Protein AF-A0A6A0AUI2-F1 (afdb_monomer_lite)

Organism: NCBI:txid2705029

Foldseek 3Di:
DPPVLVVVLVVQQVVCVVVVHDPVSSVVSCVVVVNDQDPVNVVVVVVVVVVVVVVVVVVVDPPPDDPPPVVVVVVVVVVVVVVVCVQQPDWAFAPDPPGRDIGGPNCCVVQQWDDDPPHIHHNVRVVVVVVVVVVVVVVCVVPPPPPDDDDDDDPPPPPPQAPLNVVCVVCVPPPFWDDKDDPDRQEIETEGEDPDPVSVVCCCVQQVWDPVQWDDPPQLWIWTWGHDPRGIYIYIYHNNPPPPPD

Radius of gyration: 28.04 Å; chains: 1; bounding box: 62×49×77 Å

Secondary structure (DSSP, 8-state):
--HHHHHHHHHHHHHHHTTT--HHHHHHHHHHTT-PPPHHHHHHHHHHHHHHHHHHHHTTS-TTS-TT-HHHHHHHHHHHHHHHHHHH--EEE-SSTT---EEEHHHHGGGT-EEETTEEE-HHHHHHHHHHHHHHHHHHHHSS-------S----------HHHHHHHHHTT-TTEEEEEE-STTEEEEEE--SSHHHHHHHHHHTT--GGG-EE-STT-EEEEEEETTEEEEEEESS-------

Structure (mmCIF, N/CA/C/O backbone):
data_AF-A0A6A0AUI2-F1
#
_entry.id   AF-A0A6A0AUI2-F1
#
loop_
_atom_site.group_PDB
_atom_site.id
_atom_site.type_symbol
_atom_site.label_atom_id
_atom_site.label_alt_id
_atom_site.label_comp_id
_atom_site.label_asym_id
_atom_site.label_entity_id
_atom_site.label_seq_id
_atom_site.pdbx_PDB_ins_code
_atom_site.Cartn_x
_atom_site.Cartn_y
_atom_site.Cartn_z
_atom_site.occupancy
_atom_site.B_iso_or_equiv
_atom_site.auth_seq_id
_atom_site.auth_comp_id
_atom_site.auth_asym_id
_atom_site.auth_atom_id
_atom_site.pdbx_PDB_model_num
ATOM 1 N N . MET A 1 1 ? 29.786 12.986 -12.915 1.00 50.66 1 MET A N 1
ATOM 2 C CA . MET A 1 1 ? 28.414 13.378 -12.501 1.00 50.66 1 MET A CA 1
ATOM 3 C C . MET A 1 1 ? 28.283 14.897 -12.509 1.00 50.66 1 MET A C 1
ATOM 5 O O . MET A 1 1 ? 29.161 15.564 -11.978 1.00 50.66 1 MET A O 1
ATOM 9 N N . ARG A 1 2 ? 27.210 15.456 -13.089 1.00 72.56 2 ARG A N 1
ATOM 10 C CA . ARG A 1 2 ? 26.950 16.911 -13.108 1.00 72.56 2 ARG A CA 1
ATOM 11 C C . ARG A 1 2 ? 26.261 17.368 -11.814 1.00 72.56 2 ARG A C 1
ATOM 13 O O . ARG A 1 2 ? 25.107 17.782 -11.829 1.00 72.56 2 ARG A O 1
ATOM 20 N N . THR A 1 3 ? 26.968 17.292 -10.689 1.00 70.06 3 THR A N 1
ATOM 21 C CA . THR A 1 3 ? 26.460 17.694 -9.358 1.00 70.06 3 THR A CA 1
ATOM 22 C C . THR A 1 3 ? 25.902 19.120 -9.337 1.00 70.06 3 THR A C 1
ATOM 24 O O . THR A 1 3 ? 24.865 19.363 -8.731 1.00 70.06 3 THR A O 1
ATOM 27 N N . LYS A 1 4 ? 26.517 20.052 -10.078 1.00 77.12 4 LYS A N 1
ATOM 28 C CA . LYS A 1 4 ? 26.026 21.433 -10.216 1.00 77.12 4 LYS A CA 1
ATOM 29 C C . LYS A 1 4 ? 24.629 21.517 -10.849 1.00 77.12 4 LYS A C 1
ATOM 31 O O . LYS A 1 4 ? 23.788 22.244 -10.336 1.00 77.12 4 LYS A O 1
ATOM 36 N N . ALA A 1 5 ? 24.378 20.761 -11.919 1.00 75.44 5 ALA A N 1
ATOM 37 C CA . ALA A 1 5 ? 23.088 20.767 -12.615 1.00 75.44 5 ALA A CA 1
ATOM 38 C C . ALA A 1 5 ? 21.980 20.133 -11.758 1.00 75.44 5 ALA A C 1
ATOM 40 O O . ALA A 1 5 ? 20.874 20.658 -11.692 1.00 75.44 5 ALA A O 1
ATOM 41 N N . LEU A 1 6 ? 22.302 19.053 -11.036 1.00 74.88 6 LEU A N 1
ATOM 42 C CA . LEU A 1 6 ? 21.372 18.416 -10.099 1.00 74.88 6 LEU A CA 1
ATOM 43 C C . LEU A 1 6 ? 21.002 19.344 -8.935 1.00 74.88 6 LEU A C 1
ATOM 45 O O . LEU A 1 6 ? 19.828 19.456 -8.595 1.00 74.88 6 LEU A O 1
ATOM 49 N N . ASN A 1 7 ? 21.978 20.057 -8.367 1.00 80.31 7 ASN 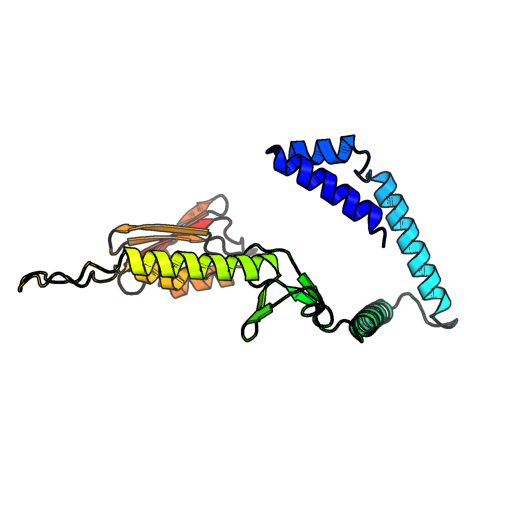A N 1
ATOM 50 C CA . ASN A 1 7 ? 21.720 21.023 -7.297 1.00 80.31 7 ASN A CA 1
ATOM 51 C C . ASN A 1 7 ? 20.869 22.208 -7.783 1.00 80.31 7 ASN A C 1
ATOM 53 O O . ASN A 1 7 ? 20.006 22.686 -7.051 1.00 80.31 7 ASN A O 1
ATOM 57 N N . GLN A 1 8 ? 21.081 22.664 -9.021 1.00 84.81 8 GLN A N 1
ATOM 58 C CA . GLN A 1 8 ? 20.267 23.716 -9.634 1.00 84.81 8 GLN A CA 1
ATOM 59 C C . GLN A 1 8 ? 18.819 23.260 -9.865 1.00 84.81 8 GLN A C 1
ATOM 61 O O . GLN A 1 8 ? 17.897 23.981 -9.488 1.00 84.81 8 GLN A O 1
ATOM 66 N N . LEU A 1 9 ? 18.614 22.047 -10.390 1.00 86.75 9 LEU A N 1
ATOM 67 C CA . LEU A 1 9 ? 17.283 21.458 -10.563 1.00 86.75 9 LEU A CA 1
ATOM 68 C C . LEU A 1 9 ? 16.557 21.289 -9.221 1.00 86.75 9 LEU A C 1
ATOM 70 O O . LEU A 1 9 ? 15.395 21.671 -9.095 1.00 86.75 9 LEU A O 1
ATOM 74 N N . ALA A 1 10 ? 17.254 20.777 -8.202 1.00 85.94 10 ALA A N 1
ATOM 75 C CA . ALA A 1 10 ? 16.706 20.642 -6.855 1.00 85.94 10 ALA A CA 1
ATOM 76 C C . ALA A 1 10 ? 16.265 22.001 -6.283 1.00 85.94 10 ALA A C 1
ATOM 78 O O . ALA A 1 10 ? 15.190 22.099 -5.697 1.00 85.94 10 ALA A O 1
ATOM 79 N N . GLY A 1 11 ? 17.046 23.063 -6.514 1.00 88.69 11 GLY A N 1
ATOM 80 C CA . GLY A 1 11 ? 16.683 24.426 -6.124 1.00 88.69 11 GLY A CA 1
ATOM 81 C C . GLY A 1 11 ? 15.383 24.915 -6.773 1.00 88.69 11 GLY A C 1
ATOM 82 O O . GLY A 1 11 ? 14.531 25.474 -6.083 1.00 88.69 11 GLY A O 1
ATOM 83 N N . VAL A 1 12 ? 15.194 24.658 -8.073 1.00 89.25 12 VAL A N 1
ATOM 84 C CA . VAL A 1 12 ? 13.963 25.021 -8.804 1.00 89.25 12 VAL A CA 1
ATOM 85 C C . VAL A 1 12 ? 12.751 24.254 -8.269 1.00 89.25 12 VAL A C 1
ATOM 87 O O . VAL A 1 12 ? 11.703 24.857 -8.034 1.00 89.25 12 VAL A O 1
ATOM 90 N N . VAL A 1 13 ? 12.897 22.951 -8.011 1.00 86.69 13 VAL A N 1
ATOM 91 C CA . VAL A 1 13 ? 11.819 22.113 -7.458 1.00 86.69 13 VAL A CA 1
ATOM 92 C C . VAL A 1 13 ? 11.427 22.573 -6.055 1.00 86.69 13 VAL A C 1
ATOM 94 O O . VAL A 1 13 ? 10.246 22.813 -5.811 1.00 86.69 13 VAL A O 1
ATOM 97 N N . CYS A 1 14 ? 12.395 22.777 -5.156 1.00 88.25 14 CYS A N 1
ATOM 98 C CA . CYS A 1 14 ? 12.127 23.258 -3.799 1.00 88.25 14 CYS A CA 1
ATOM 99 C C . CYS A 1 14 ? 11.452 24.639 -3.805 1.00 88.25 14 CYS A C 1
ATOM 101 O O . CYS A 1 14 ? 10.502 24.865 -3.059 1.00 88.25 14 CYS A O 1
ATOM 103 N N . ALA A 1 15 ? 11.895 25.557 -4.673 1.00 90.69 15 ALA A N 1
ATOM 104 C CA . ALA A 1 15 ? 11.288 26.882 -4.803 1.00 90.69 15 ALA A CA 1
ATOM 105 C C . ALA A 1 15 ? 9.853 26.833 -5.363 1.00 90.69 15 ALA A C 1
ATOM 107 O O . ALA A 1 15 ? 9.021 27.663 -4.991 1.00 90.69 15 ALA A O 1
ATOM 108 N N . ALA A 1 16 ? 9.548 25.878 -6.246 1.00 87.25 16 ALA A N 1
ATOM 109 C CA . ALA A 1 16 ? 8.196 25.659 -6.758 1.00 87.25 16 ALA A CA 1
ATOM 110 C C . ALA A 1 16 ? 7.280 25.024 -5.696 1.00 87.25 16 ALA A C 1
ATOM 112 O O . ALA A 1 16 ? 6.149 25.477 -5.524 1.00 87.25 16 ALA A O 1
ATOM 113 N N . GLN A 1 17 ? 7.783 24.043 -4.942 1.00 88.25 17 GLN A N 1
ATOM 114 C CA . GLN A 1 17 ? 7.064 23.411 -3.829 1.00 88.25 17 GLN A CA 1
ATOM 115 C C . GLN A 1 17 ? 6.759 24.401 -2.700 1.00 88.25 17 GLN A C 1
ATOM 117 O O . GLN A 1 17 ? 5.644 24.418 -2.193 1.00 88.25 17 GLN A O 1
ATOM 122 N N . ALA A 1 18 ? 7.698 25.290 -2.361 1.00 90.56 18 ALA A N 1
ATOM 123 C CA . ALA A 1 18 ? 7.479 26.343 -1.364 1.00 90.56 18 ALA A CA 1
ATOM 124 C C . ALA A 1 18 ? 6.366 27.339 -1.753 1.00 90.56 18 ALA A C 1
ATOM 126 O O . ALA A 1 18 ? 5.858 28.059 -0.898 1.00 90.56 18 ALA A O 1
ATOM 127 N N . LYS A 1 19 ? 5.984 27.388 -3.037 1.00 93.31 19 LYS A N 1
ATOM 128 C CA . LYS A 1 19 ? 4.868 28.193 -3.563 1.00 93.31 19 LYS A CA 1
ATOM 129 C C . LYS A 1 19 ? 3.586 27.375 -3.769 1.00 93.31 19 LYS A C 1
ATOM 131 O O . LYS A 1 19 ? 2.719 27.821 -4.515 1.00 93.31 19 LYS A O 1
ATOM 136 N N . ASP A 1 20 ? 3.513 26.181 -3.183 1.00 86.81 20 ASP A N 1
ATOM 137 C CA . ASP A 1 20 ? 2.388 25.243 -3.279 1.00 86.81 20 ASP A CA 1
ATOM 138 C C . ASP A 1 20 ? 1.951 24.962 -4.729 1.00 86.81 20 ASP A C 1
ATOM 140 O O . ASP A 1 20 ? 0.774 24.914 -5.089 1.00 86.81 20 ASP A O 1
ATOM 144 N N . ARG A 1 21 ? 2.936 24.845 -5.630 1.00 85.56 21 ARG A N 1
ATOM 145 C CA . ARG A 1 21 ? 2.673 24.551 -7.040 1.00 85.56 21 ARG A CA 1
ATOM 146 C C . ARG A 1 21 ? 2.211 23.103 -7.181 1.00 85.56 21 ARG A C 1
ATOM 148 O O . ARG A 1 21 ? 2.853 22.182 -6.679 1.00 85.56 21 ARG A O 1
ATOM 155 N N . THR A 1 22 ? 1.154 22.901 -7.965 1.00 93.00 22 THR A N 1
ATOM 156 C CA . THR A 1 22 ? 0.739 21.567 -8.418 1.00 93.00 22 THR A CA 1
ATOM 157 C C . THR A 1 22 ? 1.877 20.876 -9.186 1.00 93.00 22 THR A C 1
ATOM 159 O O . THR A 1 22 ? 2.761 21.562 -9.710 1.00 93.00 22 THR A O 1
ATOM 162 N N . PRO A 1 23 ? 1.857 19.539 -9.344 1.00 88.94 23 PRO A N 1
ATOM 163 C CA . PRO A 1 23 ? 2.870 18.823 -10.125 1.00 88.94 23 PRO A CA 1
ATOM 164 C C . PRO A 1 23 ? 3.095 19.405 -11.531 1.00 88.94 23 PRO A C 1
ATOM 166 O O . PRO A 1 23 ? 4.235 19.541 -11.970 1.00 88.94 23 PRO A O 1
ATOM 169 N N . MET A 1 24 ? 2.022 19.844 -12.199 1.00 84.12 24 MET A N 1
ATOM 170 C CA . MET A 1 24 ? 2.107 20.540 -13.487 1.00 84.12 24 MET A CA 1
ATOM 171 C C . MET A 1 24 ? 2.833 21.890 -13.368 1.00 84.12 24 MET A C 1
ATOM 173 O O . MET A 1 24 ? 3.684 22.220 -14.188 1.00 84.12 24 MET A O 1
ATOM 177 N N . GLY A 1 25 ? 2.559 22.659 -12.311 1.00 86.69 25 GLY A N 1
ATOM 178 C CA . GLY A 1 25 ? 3.255 23.917 -12.041 1.00 86.69 25 GLY A CA 1
ATOM 179 C C . GLY A 1 25 ? 4.750 23.742 -11.752 1.00 86.69 25 GLY A C 1
ATOM 180 O O . GLY A 1 25 ? 5.536 24.618 -12.107 1.00 86.69 25 GLY A O 1
ATOM 181 N N . ILE A 1 26 ? 5.154 22.617 -11.150 1.00 87.06 26 ILE A N 1
ATOM 182 C CA . ILE A 1 26 ? 6.571 22.264 -10.965 1.00 87.06 26 ILE A CA 1
ATOM 183 C C . ILE A 1 26 ? 7.212 21.936 -12.320 1.00 87.06 26 ILE A C 1
ATOM 185 O O . ILE A 1 26 ? 8.292 22.444 -12.617 1.00 87.06 26 ILE A O 1
ATOM 189 N N . ALA A 1 27 ? 6.539 21.149 -13.165 1.00 81.31 27 ALA A N 1
ATOM 190 C CA . ALA A 1 27 ? 7.027 20.819 -14.505 1.00 81.31 27 ALA A CA 1
ATOM 191 C C . ALA A 1 27 ? 7.246 22.078 -15.364 1.00 81.31 27 ALA A C 1
ATOM 193 O O . ALA A 1 27 ? 8.325 22.248 -15.931 1.00 81.31 27 ALA A O 1
ATOM 194 N N . MET A 1 28 ? 6.291 23.015 -15.360 1.00 86.81 28 MET A N 1
ATOM 195 C CA . MET A 1 28 ? 6.429 24.303 -16.055 1.00 86.81 28 MET A CA 1
ATOM 196 C C . MET A 1 28 ? 7.572 25.163 -15.497 1.00 86.81 28 MET A C 1
ATOM 198 O O . MET A 1 28 ? 8.214 25.899 -16.244 1.00 86.81 28 MET A O 1
ATOM 202 N N . ALA A 1 29 ? 7.848 25.097 -14.190 1.00 88.06 29 ALA A N 1
ATOM 203 C CA . ALA A 1 29 ? 8.967 25.820 -13.586 1.00 88.06 29 ALA A CA 1
ATOM 204 C C . ALA A 1 29 ? 10.326 25.247 -14.026 1.00 88.06 29 ALA A C 1
ATOM 206 O O . ALA A 1 29 ? 11.251 26.011 -14.300 1.00 88.06 29 ALA A O 1
ATOM 207 N N . ILE A 1 30 ? 10.433 23.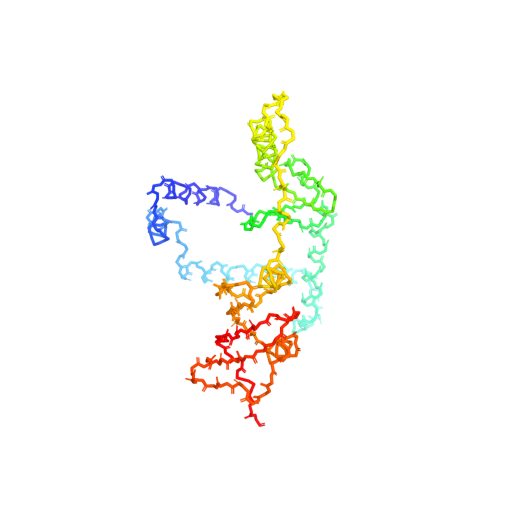920 -14.141 1.00 89.06 30 ILE A N 1
ATOM 208 C CA . ILE A 1 30 ? 11.619 23.232 -14.678 1.00 89.06 30 ILE A CA 1
ATOM 209 C C . ILE A 1 30 ? 11.813 23.577 -16.162 1.00 89.06 30 ILE A C 1
ATOM 211 O O . ILE A 1 30 ? 12.935 23.861 -16.587 1.00 89.06 30 ILE A O 1
ATOM 215 N N . GLU A 1 31 ? 10.725 23.599 -16.935 1.00 87.19 31 GLU A N 1
ATOM 216 C CA . GLU A 1 31 ? 10.720 24.002 -18.344 1.00 87.19 31 GLU A CA 1
ATOM 217 C C . GLU A 1 31 ? 11.187 25.448 -18.524 1.00 87.19 31 GLU A C 1
ATOM 219 O O . GLU A 1 31 ? 12.116 25.716 -19.280 1.00 87.19 31 GLU A O 1
ATOM 224 N N . SER A 1 32 ? 10.610 26.371 -17.748 1.00 88.12 32 SER A N 1
ATOM 225 C CA . SER A 1 32 ? 10.949 27.801 -17.778 1.00 88.12 32 SER A CA 1
ATOM 226 C C . SER A 1 32 ? 12.398 28.071 -17.366 1.00 88.12 32 SER A C 1
ATOM 228 O O . SER A 1 32 ? 12.992 29.059 -17.789 1.00 88.12 32 SER A O 1
ATOM 230 N N . ALA A 1 33 ? 12.982 27.196 -16.545 1.00 88.94 33 ALA A N 1
ATOM 231 C CA . ALA A 1 33 ? 14.389 27.254 -16.165 1.00 88.94 33 ALA A CA 1
ATOM 232 C C . ALA A 1 33 ? 15.336 26.680 -17.240 1.00 88.94 33 ALA A C 1
ATOM 234 O O . ALA A 1 33 ? 16.549 26.665 -17.028 1.00 88.94 33 ALA A O 1
ATOM 235 N N . GLY A 1 34 ? 14.806 26.177 -18.364 1.00 87.62 34 GLY A N 1
ATOM 236 C CA . GLY A 1 34 ? 15.584 25.523 -19.419 1.00 87.62 34 GLY A CA 1
ATOM 237 C C . GLY A 1 34 ? 16.241 24.220 -18.955 1.00 87.62 34 GLY A C 1
ATOM 238 O O . GLY A 1 34 ? 17.267 23.818 -19.497 1.00 87.62 34 GLY A O 1
ATOM 239 N N . MET A 1 35 ? 15.693 23.589 -17.910 1.00 86.69 35 MET A N 1
ATOM 240 C CA . MET A 1 35 ? 16.262 22.389 -17.286 1.00 86.69 35 MET A CA 1
ATOM 241 C C . MET A 1 35 ? 15.565 21.101 -17.724 1.00 86.69 35 MET A C 1
ATOM 243 O O . MET A 1 35 ? 15.992 20.015 -17.329 1.00 86.69 35 MET A O 1
ATOM 247 N N . MET A 1 36 ? 14.501 21.202 -18.526 1.00 81.75 36 MET A N 1
ATOM 248 C CA . MET A 1 36 ? 13.867 20.026 -19.102 1.00 81.75 36 MET A CA 1
ATOM 249 C C . MET A 1 36 ? 14.740 19.496 -20.238 1.00 81.75 36 MET A C 1
ATOM 251 O O . MET A 1 36 ? 15.085 20.214 -21.175 1.00 81.75 36 MET A O 1
ATOM 255 N N . GLN A 1 37 ? 15.112 18.227 -20.140 1.00 82.00 37 GLN A N 1
ATOM 256 C CA . GLN A 1 37 ? 15.761 17.540 -21.239 1.00 82.00 37 GLN A CA 1
ATOM 257 C C . GLN A 1 37 ? 14.698 17.233 -22.294 1.00 82.00 37 GLN A C 1
ATOM 259 O O . GLN A 1 37 ? 13.730 16.530 -22.005 1.00 82.00 37 GLN A O 1
ATOM 264 N N . THR A 1 38 ? 14.849 17.782 -23.497 1.00 80.31 38 THR A N 1
ATOM 265 C CA . THR A 1 38 ? 13.947 17.451 -24.606 1.00 80.31 38 THR A CA 1
ATOM 266 C C . THR A 1 38 ? 14.127 15.980 -25.010 1.00 80.31 38 THR A C 1
ATOM 268 O O . THR A 1 38 ? 15.208 15.416 -24.794 1.00 80.31 38 THR A O 1
ATOM 271 N N . PRO A 1 39 ? 13.121 15.336 -25.625 1.00 70.94 39 PRO A N 1
ATOM 272 C CA . PRO A 1 39 ? 13.254 13.969 -26.132 1.00 70.94 39 PRO A CA 1
ATOM 273 C C . PRO A 1 39 ? 14.468 13.780 -27.055 1.00 70.94 39 PRO A C 1
ATOM 275 O O . PRO A 1 39 ? 15.150 12.759 -26.987 1.00 70.94 39 PRO A O 1
ATOM 278 N N . GLU A 1 40 ? 14.790 14.787 -27.864 1.00 78.69 40 GLU A N 1
ATOM 279 C CA . GLU A 1 40 ? 15.915 14.784 -28.800 1.00 78.69 40 GLU A CA 1
ATOM 280 C C . GLU A 1 40 ? 17.250 14.833 -28.053 1.00 78.69 40 GLU A C 1
ATOM 282 O O . GLU A 1 40 ? 18.135 14.019 -28.306 1.00 78.69 40 GLU A O 1
ATOM 287 N N . THR A 1 41 ? 17.379 15.721 -27.063 1.00 75.94 41 THR A N 1
ATOM 288 C CA . THR A 1 41 ? 18.594 15.810 -26.234 1.00 75.94 41 THR A CA 1
ATOM 289 C C . THR A 1 41 ? 18.764 14.602 -25.305 1.00 75.94 41 THR A C 1
ATOM 291 O O . THR A 1 41 ? 19.886 14.255 -24.929 1.00 75.94 41 THR A O 1
ATOM 294 N N . ALA A 1 42 ? 17.675 13.921 -24.931 1.00 71.00 42 ALA A N 1
ATOM 295 C CA . ALA A 1 42 ? 17.707 12.626 -24.249 1.00 71.00 42 ALA A CA 1
ATOM 296 C C . ALA A 1 42 ? 18.196 11.504 -25.164 1.00 71.00 42 ALA A C 1
ATOM 298 O O . ALA A 1 42 ? 19.070 10.729 -24.767 1.00 71.00 42 ALA A O 1
ATOM 299 N N . ALA A 1 43 ? 17.687 11.445 -26.395 1.00 71.44 43 ALA A N 1
ATOM 300 C CA . ALA A 1 43 ? 18.128 10.479 -27.391 1.00 71.44 43 ALA A CA 1
ATOM 301 C C . ALA A 1 43 ? 19.610 10.670 -27.750 1.00 71.44 43 ALA A C 1
ATOM 303 O O . ALA A 1 43 ? 20.361 9.697 -27.768 1.00 71.44 43 ALA A O 1
ATOM 304 N N . GLU A 1 44 ? 20.059 11.912 -27.946 1.00 79.81 44 GLU A N 1
ATOM 305 C CA . GLU A 1 44 ? 21.458 12.234 -28.246 1.00 79.81 44 GLU A CA 1
ATOM 306 C C . GLU A 1 44 ? 22.398 11.832 -27.099 1.00 79.81 44 GLU A C 1
ATOM 308 O O . GLU A 1 44 ? 23.406 11.159 -27.322 1.00 79.81 44 GLU A O 1
ATOM 313 N N . GLN A 1 45 ? 22.049 12.167 -25.850 1.00 75.25 45 GLN A N 1
ATOM 314 C CA . GLN A 1 45 ? 22.844 11.753 -24.689 1.00 75.25 45 GLN A CA 1
ATOM 315 C C . GLN A 1 45 ? 22.874 10.235 -24.521 1.00 75.25 45 GLN A C 1
ATOM 317 O O . GLN A 1 45 ? 23.923 9.685 -24.191 1.00 75.25 45 GLN A O 1
ATOM 322 N N . ARG A 1 46 ? 21.755 9.547 -24.774 1.00 70.38 46 ARG A N 1
ATOM 323 C CA . ARG A 1 46 ? 21.705 8.083 -24.741 1.00 70.38 46 ARG A CA 1
ATOM 324 C C . ARG A 1 46 ? 22.635 7.480 -25.792 1.00 70.38 46 ARG A C 1
ATOM 326 O O . ARG A 1 46 ? 23.420 6.603 -25.448 1.00 70.38 46 ARG A O 1
ATOM 333 N N . SER A 1 47 ? 22.588 7.967 -27.031 1.00 76.44 47 SER A N 1
ATOM 334 C CA . SER A 1 47 ? 23.479 7.521 -28.109 1.00 76.44 47 SER A CA 1
ATOM 335 C C . SER A 1 47 ? 24.948 7.753 -27.763 1.00 76.44 47 SER A C 1
ATOM 337 O O . SER A 1 47 ? 25.771 6.862 -27.959 1.00 76.44 47 SER A O 1
ATOM 339 N N . LYS A 1 48 ? 25.273 8.908 -27.169 1.00 78.38 48 LYS A N 1
ATOM 340 C CA . LYS A 1 48 ? 26.631 9.215 -26.711 1.00 78.38 48 LYS A CA 1
ATOM 341 C C . LYS A 1 48 ? 27.111 8.253 -25.620 1.00 78.38 48 LYS A C 1
ATOM 343 O O . LYS A 1 48 ? 28.204 7.714 -25.733 1.00 78.38 48 LYS A O 1
ATOM 348 N N . VAL A 1 49 ? 26.291 8.006 -24.598 1.00 73.44 49 VAL A N 1
ATOM 349 C CA . VAL A 1 49 ? 26.630 7.074 -23.507 1.00 73.44 49 VAL A CA 1
ATOM 350 C C . VAL A 1 49 ? 26.800 5.649 -24.033 1.00 73.44 49 VAL A C 1
ATOM 352 O O . VAL A 1 49 ? 27.718 4.955 -23.614 1.00 73.44 49 VAL A O 1
ATOM 355 N N . ILE A 1 50 ? 25.953 5.214 -24.971 1.00 72.25 50 ILE A N 1
ATOM 356 C CA . ILE A 1 50 ? 26.093 3.902 -25.617 1.00 72.25 50 ILE A CA 1
ATOM 357 C C . ILE A 1 50 ? 27.423 3.813 -26.379 1.00 72.25 50 ILE A C 1
ATOM 359 O O . ILE A 1 50 ? 28.111 2.804 -26.254 1.00 72.25 50 ILE A O 1
ATOM 363 N N . GLY A 1 51 ? 27.808 4.862 -27.114 1.00 79.31 51 GLY A N 1
ATOM 364 C CA . GLY A 1 51 ? 29.096 4.931 -27.809 1.00 79.31 51 GLY A CA 1
ATOM 365 C C . GLY A 1 51 ? 30.294 4.857 -26.858 1.00 79.31 51 GLY A C 1
ATOM 366 O O . GLY A 1 51 ? 31.172 4.026 -27.053 1.00 79.31 51 GLY A O 1
ATOM 367 N N . GLU A 1 52 ? 30.291 5.649 -25.782 1.00 78.62 52 GLU A N 1
ATOM 368 C CA . GLU A 1 52 ? 31.356 5.632 -24.765 1.00 78.62 52 GLU A CA 1
ATOM 369 C C . GLU A 1 52 ? 31.468 4.262 -24.074 1.00 78.62 52 GLU A C 1
ATOM 371 O O . GLU A 1 52 ? 32.570 3.767 -23.839 1.00 78.62 52 GLU A O 1
ATOM 376 N N . ILE A 1 53 ? 30.336 3.611 -23.775 1.00 72.00 53 ILE A N 1
ATOM 377 C CA . ILE A 1 53 ? 30.325 2.246 -23.229 1.00 72.00 53 ILE A CA 1
ATOM 378 C C . ILE A 1 53 ? 30.904 1.258 -24.246 1.00 72.00 53 ILE A C 1
ATOM 380 O O . ILE A 1 53 ? 31.714 0.417 -23.868 1.00 72.00 53 ILE A O 1
ATOM 384 N N . ALA A 1 54 ? 30.527 1.358 -25.523 1.00 75.25 54 ALA A N 1
ATOM 385 C CA . ALA A 1 54 ? 31.046 0.487 -26.572 1.00 75.25 54 ALA A CA 1
ATOM 386 C C . ALA A 1 54 ? 32.564 0.650 -26.757 1.00 75.25 54 ALA A C 1
ATOM 388 O O . ALA A 1 54 ? 33.266 -0.352 -26.860 1.00 75.25 54 ALA A O 1
ATOM 389 N N . GLU A 1 55 ? 33.086 1.879 -26.723 1.00 77.69 55 GLU A N 1
ATOM 390 C CA . GLU A 1 55 ? 34.530 2.150 -26.767 1.00 77.69 55 GLU A CA 1
ATOM 391 C C . GLU A 1 55 ? 35.263 1.578 -25.546 1.00 77.69 55 GLU A C 1
ATOM 393 O O . GLU A 1 55 ? 36.302 0.933 -25.693 1.00 77.69 55 GLU A O 1
ATOM 398 N N . LEU A 1 56 ? 34.713 1.756 -24.339 1.00 77.06 56 LEU A N 1
ATOM 399 C CA . LEU A 1 56 ? 35.288 1.197 -23.110 1.00 77.06 56 LEU A CA 1
ATOM 400 C C . LEU A 1 56 ? 35.294 -0.335 -23.115 1.00 77.06 56 LEU A C 1
ATOM 402 O O . LEU A 1 56 ? 36.249 -0.942 -22.630 1.00 77.06 56 LEU A O 1
ATOM 406 N N . LEU A 1 57 ? 34.248 -0.956 -23.662 1.00 71.88 57 LEU A N 1
ATOM 407 C CA . LEU A 1 57 ? 34.178 -2.404 -23.834 1.00 71.88 57 LEU A CA 1
ATOM 408 C C . LEU A 1 57 ? 35.187 -2.880 -24.887 1.00 71.88 57 LEU A C 1
ATOM 410 O O . LEU A 1 57 ? 35.940 -3.811 -24.616 1.00 71.88 57 LEU A O 1
ATOM 414 N N . ALA A 1 58 ? 35.279 -2.207 -26.037 1.00 72.19 58 ALA A N 1
ATOM 415 C CA . ALA A 1 58 ? 36.229 -2.544 -27.100 1.00 72.19 58 ALA A CA 1
ATOM 416 C C . ALA A 1 58 ? 37.696 -2.410 -26.656 1.00 72.19 58 ALA A C 1
ATOM 418 O O . ALA A 1 58 ? 38.531 -3.223 -27.034 1.00 72.19 58 ALA A O 1
ATOM 419 N N . ALA A 1 59 ? 38.020 -1.430 -25.808 1.00 78.31 59 ALA A N 1
ATOM 420 C CA . ALA A 1 59 ? 39.368 -1.265 -25.260 1.00 78.31 59 ALA A CA 1
ATOM 421 C C . ALA A 1 59 ? 39.751 -2.337 -24.218 1.00 78.31 59 ALA A C 1
ATOM 423 O O . ALA A 1 59 ? 40.928 -2.488 -23.888 1.00 78.31 59 ALA A O 1
ATOM 424 N N . ARG A 1 60 ? 38.766 -3.043 -23.648 1.00 69.25 60 ARG A N 1
ATOM 425 C CA . ARG A 1 60 ? 38.949 -3.987 -22.532 1.00 69.25 60 ARG A CA 1
ATOM 426 C C . ARG A 1 60 ? 38.835 -5.447 -22.964 1.00 69.25 60 ARG A C 1
ATOM 428 O O . ARG A 1 60 ? 39.418 -6.308 -22.308 1.00 69.25 60 ARG A O 1
ATOM 435 N N . ILE A 1 61 ? 38.090 -5.716 -24.031 1.00 64.75 61 ILE A N 1
ATOM 436 C CA . ILE A 1 61 ? 37.919 -7.046 -24.605 1.00 64.75 61 ILE A CA 1
ATOM 437 C C . ILE A 1 61 ? 39.093 -7.308 -25.567 1.00 64.75 61 ILE A C 1
ATOM 439 O O . ILE A 1 61 ? 39.209 -6.605 -26.568 1.00 64.75 61 ILE A O 1
ATOM 443 N N . PRO A 1 62 ? 39.991 -8.273 -25.283 1.00 57.53 62 PRO A N 1
ATOM 444 C CA . PRO A 1 62 ? 41.073 -8.612 -26.197 1.00 57.53 62 PRO A CA 1
ATOM 445 C C . PRO A 1 62 ? 40.508 -9.100 -27.533 1.00 57.53 62 PRO A C 1
ATOM 447 O O . PRO A 1 62 ? 39.528 -9.846 -27.564 1.00 57.53 62 PRO A O 1
ATOM 450 N N . ASP A 1 63 ? 41.159 -8.682 -28.615 1.00 57.16 63 ASP A N 1
ATOM 451 C CA . ASP A 1 63 ? 40.800 -8.990 -29.999 1.00 57.16 63 ASP A CA 1
ATOM 452 C C . ASP A 1 63 ? 40.534 -10.501 -30.177 1.00 57.16 63 ASP A C 1
ATOM 454 O O . ASP A 1 63 ? 41.446 -11.322 -30.054 1.00 57.16 63 ASP A O 1
ATOM 458 N N . GLY A 1 64 ? 39.263 -10.876 -30.379 1.00 61.38 64 GLY A N 1
ATOM 459 C CA . GLY A 1 64 ? 38.851 -12.257 -30.659 1.00 61.38 64 GLY A CA 1
ATOM 460 C C . GLY A 1 64 ? 37.740 -12.866 -29.793 1.00 61.38 64 GLY A C 1
ATOM 461 O O . GLY A 1 64 ? 37.248 -13.932 -30.169 1.00 61.38 64 GLY A O 1
ATOM 462 N N . SER A 1 65 ? 37.287 -12.247 -28.692 1.00 59.03 65 SER A N 1
ATOM 463 C CA . SER A 1 65 ? 36.065 -12.720 -28.015 1.00 59.03 65 SER A CA 1
ATOM 464 C C . SER A 1 65 ? 34.815 -12.022 -28.557 1.00 59.03 65 SER A C 1
ATOM 466 O O . SER A 1 65 ? 34.751 -10.811 -28.758 1.00 59.03 65 SER A O 1
ATOM 468 N N . ARG A 1 66 ? 33.820 -12.841 -28.883 1.00 54.38 66 ARG A N 1
ATOM 469 C CA . ARG A 1 66 ? 32.602 -12.451 -29.588 1.00 54.38 66 ARG A CA 1
ATOM 470 C C . ARG A 1 66 ? 31.705 -11.631 -28.648 1.00 54.38 66 ARG A C 1
ATOM 472 O O . ARG A 1 66 ? 31.269 -12.141 -27.622 1.00 54.38 66 ARG A O 1
ATOM 479 N N . THR A 1 67 ? 31.444 -10.370 -28.990 1.00 54.94 67 THR A N 1
ATOM 480 C CA . THR A 1 67 ? 30.661 -9.404 -28.189 1.00 54.94 67 THR A CA 1
ATOM 481 C C . THR A 1 67 ? 29.158 -9.706 -28.132 1.00 54.94 67 THR A C 1
ATOM 483 O O . THR A 1 67 ?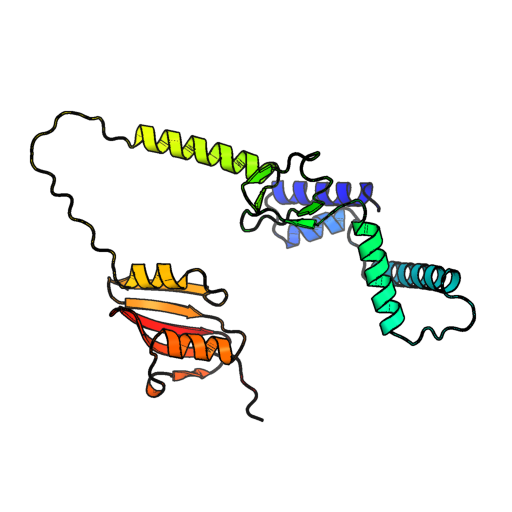 28.422 -9.039 -27.408 1.00 54.94 67 THR A O 1
ATOM 486 N N . ASP A 1 68 ? 28.704 -10.721 -28.867 1.00 60.94 68 ASP A N 1
ATOM 487 C CA . ASP A 1 68 ? 27.316 -11.186 -28.929 1.00 60.94 68 ASP A CA 1
ATOM 488 C C . ASP A 1 68 ? 26.887 -11.947 -27.656 1.00 60.94 68 ASP A C 1
ATOM 490 O O . ASP A 1 68 ? 25.700 -12.219 -27.469 1.00 60.94 68 ASP A O 1
ATOM 494 N N . ASP A 1 69 ? 27.835 -12.325 -26.792 1.00 68.69 69 ASP A N 1
ATOM 495 C CA . ASP A 1 69 ? 27.542 -13.061 -25.566 1.00 68.69 69 ASP A CA 1
ATOM 496 C C . ASP A 1 69 ? 27.063 -12.124 -24.443 1.00 68.69 69 ASP A C 1
ATOM 498 O O . ASP A 1 69 ? 27.839 -11.522 -23.692 1.00 68.69 69 ASP A O 1
ATOM 502 N N . TRP A 1 70 ? 25.740 -12.004 -24.331 1.00 63.25 70 TRP A N 1
ATOM 503 C CA . TRP A 1 70 ? 25.070 -11.218 -23.296 1.00 63.25 70 TRP A CA 1
ATOM 504 C C . TRP A 1 70 ? 25.401 -11.691 -21.867 1.00 63.25 70 TRP A C 1
ATOM 506 O O . TRP A 1 70 ? 25.329 -10.885 -20.933 1.00 63.25 70 TRP A O 1
ATOM 516 N N . GLU A 1 71 ? 25.814 -12.950 -21.670 1.00 69.94 71 GLU A N 1
ATOM 517 C CA . GLU A 1 71 ? 26.251 -13.451 -20.360 1.00 69.94 71 GLU A CA 1
ATOM 518 C C . GLU A 1 71 ? 27.584 -12.817 -19.943 1.00 69.94 71 GLU A C 1
ATOM 520 O O . GLU A 1 71 ? 27.710 -12.344 -18.811 1.00 69.94 71 GLU A O 1
ATOM 525 N N . THR A 1 72 ? 28.532 -12.680 -20.875 1.00 66.75 72 THR A N 1
ATOM 526 C CA . THR A 1 72 ? 29.802 -11.969 -20.650 1.00 66.75 72 THR A CA 1
ATOM 527 C C . THR A 1 72 ? 29.574 -10.486 -20.321 1.00 66.75 72 THR A C 1
ATOM 529 O O . THR A 1 72 ? 30.186 -9.948 -19.393 1.00 66.75 72 THR A O 1
ATOM 532 N N . VAL A 1 73 ? 28.647 -9.818 -21.019 1.00 66.75 73 VAL A N 1
ATOM 533 C CA . VAL A 1 73 ? 28.283 -8.415 -20.729 1.00 66.75 73 VAL A CA 1
ATOM 534 C C . VAL A 1 73 ? 27.647 -8.284 -19.342 1.00 66.75 73 VAL A C 1
ATOM 536 O O . VAL A 1 73 ? 27.995 -7.377 -18.582 1.00 66.75 73 VAL A O 1
ATOM 539 N N . THR A 1 74 ? 26.742 -9.196 -18.983 1.00 71.31 74 THR A N 1
ATOM 540 C CA . THR A 1 74 ? 26.058 -9.178 -17.682 1.00 71.31 74 THR A CA 1
ATOM 541 C C . THR A 1 74 ? 27.041 -9.440 -16.539 1.00 71.31 74 THR A C 1
ATOM 543 O O . THR A 1 74 ? 27.053 -8.682 -15.568 1.00 71.31 74 THR A O 1
ATOM 546 N N . GLY A 1 75 ? 27.930 -10.429 -16.685 1.00 74.56 75 GLY A N 1
ATOM 547 C CA . GLY A 1 75 ? 28.987 -10.718 -15.714 1.00 74.56 75 GLY A CA 1
ATOM 548 C C . GLY A 1 75 ? 29.926 -9.530 -15.495 1.00 74.56 75 GLY A C 1
ATOM 549 O O . GLY A 1 75 ? 30.250 -9.199 -14.356 1.00 74.56 75 GLY A O 1
ATOM 550 N N . PHE A 1 76 ? 30.283 -8.806 -16.559 1.00 68.75 76 PHE A N 1
ATOM 551 C CA . PHE A 1 76 ? 31.094 -7.593 -16.447 1.00 68.75 76 PHE A CA 1
ATOM 552 C C . PHE A 1 76 ? 30.361 -6.442 -15.738 1.00 68.75 76 PHE A C 1
ATOM 554 O O . PHE A 1 76 ? 30.953 -5.732 -14.924 1.00 68.75 76 PHE A O 1
ATOM 561 N N . VAL A 1 77 ? 29.062 -6.253 -15.995 1.00 71.69 77 VAL A N 1
ATOM 562 C CA . VAL A 1 77 ? 28.249 -5.255 -15.276 1.00 71.69 77 VAL A CA 1
ATOM 563 C C . VAL A 1 77 ? 28.167 -5.587 -13.785 1.00 71.69 77 VAL A C 1
ATOM 565 O O . VAL A 1 77 ? 28.253 -4.681 -12.950 1.00 71.69 77 VAL A O 1
ATOM 568 N N . GLU A 1 78 ? 28.030 -6.862 -13.427 1.00 71.50 78 GLU A N 1
ATOM 569 C CA . GLU A 1 78 ? 28.070 -7.302 -12.031 1.00 71.50 78 GLU A CA 1
ATOM 570 C C . GLU A 1 78 ? 29.453 -7.124 -11.403 1.00 71.50 78 GLU A C 1
ATOM 572 O O . GLU A 1 78 ? 29.547 -6.664 -10.264 1.00 71.50 78 GLU A O 1
ATOM 577 N N . GLU A 1 79 ? 30.528 -7.378 -12.148 1.00 71.69 79 GLU A N 1
ATOM 578 C CA . GLU A 1 79 ? 31.891 -7.126 -11.691 1.00 71.69 79 GLU A CA 1
ATOM 579 C C . GLU A 1 79 ? 32.135 -5.630 -11.448 1.00 71.69 79 GLU A C 1
ATOM 581 O O . GLU A 1 79 ? 32.635 -5.263 -10.383 1.00 71.69 79 GLU A O 1
ATOM 586 N N . LEU A 1 80 ? 31.714 -4.749 -12.365 1.00 67.75 80 LEU A N 1
ATOM 587 C CA . LEU A 1 80 ? 31.786 -3.294 -12.194 1.00 67.75 80 LEU A CA 1
ATOM 588 C C . LEU A 1 80 ? 30.952 -2.814 -11.004 1.00 67.75 80 LEU A C 1
ATOM 590 O O . LEU A 1 80 ? 31.412 -1.963 -10.239 1.00 67.75 80 LEU A O 1
ATOM 594 N N . ARG A 1 81 ? 29.751 -3.373 -10.800 1.00 66.56 81 ARG A N 1
ATOM 595 C CA . ARG A 1 81 ? 28.947 -3.120 -9.592 1.00 66.56 81 ARG A CA 1
ATOM 596 C C . ARG A 1 81 ? 29.681 -3.584 -8.338 1.00 66.56 81 ARG A C 1
ATOM 598 O O . ARG A 1 81 ? 29.727 -2.843 -7.359 1.00 66.56 81 ARG A O 1
ATOM 605 N N . GLY A 1 82 ? 30.311 -4.755 -8.379 1.00 65.44 82 GLY A N 1
ATOM 606 C CA . GLY A 1 82 ? 31.136 -5.283 -7.298 1.00 65.44 82 GLY A CA 1
ATOM 607 C C . GLY A 1 82 ? 32.361 -4.412 -7.013 1.00 65.44 82 GLY A C 1
ATOM 608 O O . GLY A 1 82 ? 32.684 -4.167 -5.857 1.00 65.44 82 GLY A O 1
ATOM 609 N N . MET A 1 83 ? 33.036 -3.890 -8.038 1.00 64.12 83 MET A N 1
ATOM 610 C CA . MET A 1 83 ? 34.179 -2.980 -7.897 1.00 64.12 83 MET A CA 1
ATOM 611 C C . MET A 1 83 ? 33.761 -1.611 -7.352 1.00 64.12 83 MET A C 1
ATOM 613 O O . MET A 1 83 ? 34.433 -1.082 -6.470 1.00 64.12 83 MET A O 1
ATOM 617 N N . ALA A 1 84 ? 32.633 -1.060 -7.808 1.00 58.62 84 ALA A N 1
ATOM 618 C CA . ALA A 1 84 ? 32.063 0.166 -7.251 1.00 58.62 84 ALA A CA 1
ATOM 619 C C . ALA A 1 84 ? 31.616 -0.021 -5.785 1.00 58.62 84 ALA A C 1
ATOM 621 O O . ALA A 1 84 ? 31.745 0.895 -4.972 1.00 58.62 84 ALA A O 1
ATOM 622 N N . ALA A 1 85 ? 31.156 -1.222 -5.420 1.00 55.78 85 ALA A N 1
ATOM 623 C CA . ALA A 1 85 ? 30.782 -1.571 -4.050 1.00 55.78 85 ALA A CA 1
ATOM 624 C C . ALA A 1 85 ? 31.991 -1.787 -3.116 1.00 55.78 85 ALA A C 1
ATOM 626 O O . ALA A 1 85 ? 31.864 -1.573 -1.908 1.00 55.78 85 ALA A O 1
ATOM 627 N N . ARG A 1 86 ? 33.176 -2.135 -3.649 1.00 63.75 86 ARG A N 1
ATOM 628 C CA . ARG A 1 86 ? 34.394 -2.493 -2.882 1.00 63.75 86 ARG A CA 1
ATOM 629 C C . ARG A 1 86 ? 34.999 -1.380 -2.002 1.00 63.75 86 ARG A C 1
ATOM 631 O O . ARG A 1 86 ? 35.982 -1.631 -1.316 1.00 63.75 86 ARG A O 1
ATOM 638 N N . GLY A 1 87 ? 34.402 -0.190 -1.937 1.00 70.00 87 GLY A N 1
ATOM 639 C CA . GLY A 1 87 ? 34.727 0.831 -0.924 1.00 70.00 87 GLY A CA 1
ATOM 640 C C . GLY A 1 87 ? 33.520 1.597 -0.370 1.00 70.00 87 GLY A C 1
ATOM 641 O O . GLY A 1 87 ? 33.646 2.359 0.591 1.00 70.00 87 GLY A O 1
ATOM 642 N N . LEU A 1 88 ? 32.339 1.407 -0.961 1.00 75.81 88 LEU A N 1
ATOM 643 C CA . LEU A 1 88 ? 31.116 2.102 -0.561 1.00 75.81 88 LEU A CA 1
ATOM 644 C C . LEU A 1 88 ? 30.261 1.271 0.414 1.00 75.81 88 LEU A C 1
ATOM 646 O O . LEU A 1 88 ? 29.496 1.816 1.211 1.00 75.81 88 LEU A O 1
ATOM 650 N N . GLY A 1 89 ? 30.451 -0.050 0.430 1.00 86.75 89 GLY A N 1
ATOM 651 C CA . GLY A 1 89 ? 29.624 -0.962 1.215 1.00 86.75 89 GLY A CA 1
ATOM 652 C C . GLY A 1 89 ? 28.231 -1.132 0.601 1.00 86.75 89 GLY A C 1
ATOM 653 O O . GLY A 1 89 ? 28.078 -1.050 -0.616 1.00 86.75 89 GLY A O 1
ATOM 654 N N . LEU A 1 90 ? 27.218 -1.405 1.423 1.00 86.75 90 LEU A N 1
ATOM 655 C CA . LEU A 1 90 ? 25.841 -1.616 0.965 1.00 86.75 90 LEU A CA 1
ATOM 656 C C . LEU A 1 90 ? 25.119 -0.277 0.792 1.00 86.75 90 LEU A C 1
ATOM 658 O O . LEU A 1 90 ? 25.342 0.654 1.561 1.00 86.75 90 LEU A O 1
ATOM 662 N N . PHE A 1 91 ? 24.219 -0.178 -0.184 1.00 90.88 91 PHE A N 1
ATOM 663 C CA . PHE A 1 91 ? 23.290 0.948 -0.242 1.00 90.88 91 PHE A CA 1
ATOM 664 C C . PHE A 1 91 ? 22.133 0.693 0.734 1.00 90.88 91 PHE A C 1
ATOM 666 O O . PHE A 1 91 ? 21.440 -0.317 0.631 1.00 90.88 91 PHE A O 1
ATOM 673 N N . ILE A 1 92 ? 21.939 1.594 1.692 1.00 94.88 92 ILE A N 1
ATOM 674 C CA . ILE A 1 92 ? 20.896 1.549 2.720 1.00 94.88 92 ILE A CA 1
ATOM 675 C C . ILE A 1 92 ? 19.823 2.598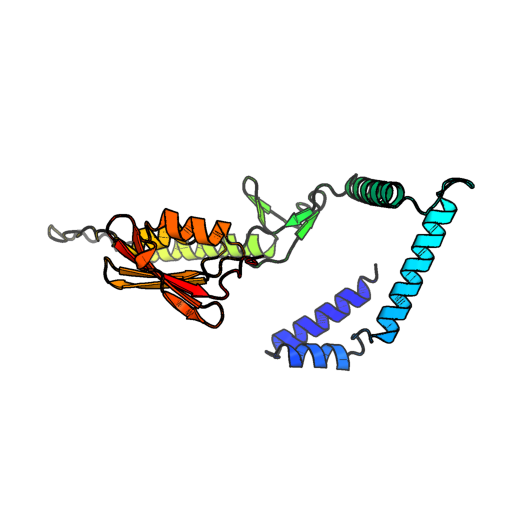 2.431 1.00 94.88 92 ILE A C 1
ATOM 677 O O . ILE A 1 92 ? 20.121 3.685 1.943 1.00 94.88 92 ILE A O 1
ATOM 681 N N . GLY A 1 93 ? 18.567 2.281 2.744 1.00 94.62 93 GLY A N 1
ATOM 682 C CA . GLY A 1 93 ? 17.440 3.215 2.687 1.00 94.62 93 GLY A CA 1
ATOM 683 C C . GLY A 1 93 ? 17.013 3.678 4.079 1.00 94.62 93 GLY A C 1
ATOM 684 O O . GLY A 1 93 ? 17.241 2.982 5.069 1.00 94.62 93 GLY A O 1
ATOM 685 N N . CYS A 1 94 ? 16.373 4.845 4.160 1.00 96.31 94 CYS A N 1
ATOM 686 C CA . CYS A 1 94 ? 15.756 5.306 5.402 1.00 96.31 94 CYS A CA 1
ATOM 687 C C . CYS A 1 94 ? 14.563 4.412 5.773 1.00 96.31 94 CYS A C 1
ATOM 689 O O . CYS A 1 94 ? 13.715 4.115 4.935 1.00 96.31 94 CYS A O 1
ATOM 691 N N . ARG A 1 95 ? 14.465 4.007 7.042 1.00 95.81 95 ARG A N 1
ATOM 692 C CA . ARG A 1 95 ? 13.384 3.140 7.536 1.00 95.81 95 ARG A CA 1
ATOM 693 C C . ARG A 1 95 ? 12.020 3.824 7.600 1.00 95.81 95 ARG A C 1
ATOM 695 O O . ARG A 1 95 ? 11.002 3.135 7.569 1.00 95.81 95 ARG A O 1
ATOM 702 N N . THR A 1 96 ? 11.976 5.147 7.740 1.00 91.50 96 THR A N 1
ATOM 703 C CA . THR A 1 96 ? 10.711 5.881 7.837 1.00 91.50 96 THR A CA 1
ATOM 704 C C . THR A 1 96 ? 9.900 5.701 6.560 1.00 91.50 96 THR A C 1
ATOM 706 O O . THR A 1 96 ? 10.396 5.961 5.463 1.00 91.50 96 THR A O 1
ATOM 709 N N . ALA A 1 97 ? 8.640 5.283 6.712 1.00 84.19 97 ALA A N 1
ATOM 710 C CA . ALA A 1 97 ? 7.723 5.126 5.592 1.00 84.19 97 ALA A CA 1
ATOM 711 C C . ALA A 1 97 ? 7.690 6.405 4.739 1.00 84.19 97 ALA A C 1
ATOM 713 O O . ALA A 1 97 ? 7.650 7.510 5.277 1.00 84.19 97 ALA A O 1
ATOM 714 N N . LEU A 1 98 ? 7.715 6.237 3.412 1.00 85.06 98 LEU A N 1
ATOM 715 C CA . LEU A 1 98 ? 7.710 7.312 2.406 1.00 85.06 98 LEU A CA 1
ATOM 716 C C . LEU A 1 98 ? 9.000 8.152 2.311 1.00 85.06 98 LEU A C 1
ATOM 718 O O . LEU A 1 98 ? 9.090 9.026 1.448 1.00 85.06 98 LEU A O 1
ATOM 722 N N . CYS A 1 99 ? 10.029 7.892 3.125 1.00 87.06 99 CYS A N 1
ATOM 723 C CA . CYS A 1 99 ? 11.321 8.555 2.966 1.00 87.06 99 CYS A CA 1
ATOM 724 C C . CYS A 1 99 ? 12.132 7.892 1.840 1.00 87.06 99 CYS A C 1
ATOM 726 O O . CYS A 1 99 ? 12.639 6.787 1.995 1.00 87.06 99 CYS A O 1
ATOM 728 N N . ALA A 1 100 ? 12.310 8.590 0.717 1.00 88.75 100 ALA A N 1
ATOM 729 C CA . ALA A 1 100 ? 13.061 8.087 -0.441 1.00 88.75 100 ALA A CA 1
ATOM 730 C C . ALA A 1 100 ? 14.590 8.269 -0.336 1.00 88.75 100 ALA A C 1
ATOM 732 O O . ALA A 1 100 ? 15.310 8.111 -1.322 1.00 88.75 100 ALA A O 1
ATOM 733 N N . ARG A 1 101 ? 15.110 8.658 0.835 1.00 93.38 101 ARG A N 1
ATOM 734 C CA . ARG A 1 101 ? 16.552 8.864 1.019 1.00 93.38 101 ARG A CA 1
ATOM 735 C C . ARG A 1 101 ? 17.261 7.524 1.152 1.00 93.38 101 ARG A C 1
ATOM 737 O O . ARG A 1 101 ? 16.770 6.623 1.830 1.00 93.38 101 ARG A O 1
ATOM 744 N N . GLY A 1 102 ? 18.448 7.445 0.566 1.00 94.44 102 GLY A N 1
ATOM 745 C CA . GLY A 1 102 ? 19.370 6.335 0.737 1.00 94.44 102 GLY A CA 1
ATOM 746 C C . GLY A 1 102 ? 20.813 6.817 0.731 1.00 94.44 102 GLY A C 1
ATOM 747 O O . GLY A 1 102 ? 21.094 7.940 0.307 1.00 94.44 102 GLY A O 1
ATOM 748 N N . GLU A 1 103 ? 21.708 5.990 1.246 1.00 96.38 103 GLU A N 1
ATOM 749 C CA . GLU A 1 103 ? 23.130 6.290 1.361 1.00 96.38 103 GLU A CA 1
ATOM 750 C C . GLU A 1 103 ? 23.953 5.005 1.317 1.00 96.38 103 GLU A C 1
ATOM 752 O O . GLU A 1 103 ? 23.444 3.915 1.548 1.00 96.38 103 GLU A O 1
ATOM 757 N N . TRP A 1 104 ? 25.239 5.115 1.021 1.00 93.50 104 TRP A N 1
ATOM 758 C CA . TRP A 1 104 ? 26.164 3.992 1.126 1.00 93.50 104 TRP A CA 1
ATOM 759 C C . TRP A 1 104 ? 26.631 3.802 2.572 1.00 93.50 104 TRP A C 1
ATOM 761 O O . TRP A 1 104 ? 26.988 4.776 3.233 1.00 93.50 104 TRP A O 1
ATOM 771 N N . THR A 1 105 ? 26.686 2.568 3.084 1.00 92.31 105 THR A N 1
ATOM 772 C CA . THR A 1 105 ? 27.048 2.295 4.489 1.00 92.31 105 THR A CA 1
ATOM 773 C C . THR A 1 105 ? 28.405 2.867 4.881 1.00 92.31 105 THR A C 1
ATOM 775 O O . THR A 1 105 ? 28.570 3.265 6.029 1.00 92.31 105 THR A O 1
ATOM 778 N N . SER A 1 106 ? 29.369 2.952 3.956 1.00 91.44 106 SER A N 1
ATOM 779 C CA . SER A 1 106 ? 30.674 3.551 4.264 1.00 91.44 106 SER A CA 1
ATOM 780 C C . SER A 1 106 ? 30.626 5.073 4.439 1.00 91.44 106 SER A C 1
ATOM 782 O O . SER A 1 106 ? 31.554 5.647 4.999 1.00 91.44 106 SER A O 1
ATOM 784 N N . LYS A 1 107 ? 29.551 5.733 3.985 1.00 93.81 107 LYS A N 1
ATOM 785 C CA . LYS A 1 107 ? 29.314 7.184 4.095 1.00 93.81 107 LYS A CA 1
ATOM 786 C C . LYS A 1 107 ? 28.161 7.558 5.017 1.00 93.81 107 LYS A C 1
ATOM 788 O O . LYS A 1 107 ? 28.030 8.729 5.366 1.00 93.81 107 LYS A O 1
ATOM 793 N N . ALA A 1 108 ? 27.362 6.582 5.432 1.00 95.06 108 ALA A N 1
ATOM 794 C CA . ALA A 1 108 ? 26.189 6.762 6.270 1.00 95.06 108 ALA A CA 1
ATOM 795 C C . ALA A 1 108 ? 26.517 7.531 7.562 1.00 95.06 108 ALA A C 1
ATOM 797 O O . ALA A 1 108 ? 26.007 8.635 7.759 1.00 95.06 108 ALA A O 1
ATOM 798 N N . SER A 1 109 ? 27.424 7.006 8.392 1.00 92.56 109 SER A N 1
ATOM 799 C CA . SER A 1 109 ? 27.775 7.628 9.677 1.00 92.56 109 SER A CA 1
ATOM 800 C C . SER A 1 109 ? 28.413 9.011 9.511 1.00 92.56 109 SER A C 1
ATOM 802 O O . SER A 1 109 ? 28.063 9.936 10.235 1.00 92.56 109 SER A O 1
ATOM 804 N N . GLU A 1 110 ? 29.295 9.186 8.517 1.00 93.62 110 GLU A N 1
ATOM 805 C CA . GLU A 1 110 ? 29.922 10.487 8.207 1.00 93.62 110 GLU A CA 1
ATOM 806 C C . GLU A 1 110 ? 28.883 11.561 7.840 1.00 93.62 110 GLU A C 1
ATOM 808 O O . GLU A 1 110 ? 29.095 12.746 8.085 1.00 93.62 110 GLU A O 1
ATOM 813 N N . ARG A 1 111 ? 27.754 11.156 7.247 1.00 95.25 111 ARG A N 1
ATOM 814 C CA . ARG A 1 111 ? 26.672 12.049 6.807 1.00 95.25 111 ARG A CA 1
ATOM 815 C C . ARG A 1 111 ? 25.526 12.152 7.810 1.00 95.25 111 ARG A C 1
ATOM 817 O O . ARG A 1 111 ? 24.469 12.668 7.453 1.00 95.25 111 ARG A O 1
ATOM 824 N N . GLY A 1 112 ? 25.726 11.676 9.040 1.00 95.75 112 GLY A N 1
ATOM 825 C CA . GLY A 1 112 ? 24.751 11.779 10.127 1.00 95.75 112 GLY A CA 1
ATOM 826 C C . GLY A 1 112 ? 23.578 10.807 10.016 1.00 95.75 112 GLY A C 1
ATOM 827 O O . GLY A 1 112 ? 22.517 11.067 10.577 1.00 95.75 112 GLY A O 1
ATOM 828 N N . TRP A 1 113 ? 23.718 9.720 9.256 1.00 97.25 113 TRP A N 1
ATOM 829 C CA . TRP A 1 113 ? 22.752 8.631 9.342 1.00 97.25 113 TRP A CA 1
ATOM 830 C C . TRP A 1 113 ? 22.928 7.891 10.662 1.00 97.25 113 TRP A C 1
ATOM 832 O O . TRP A 1 113 ? 24.047 7.559 11.055 1.00 97.25 113 TRP A O 1
ATOM 842 N N . GLU A 1 114 ? 21.812 7.584 11.307 1.00 96.81 114 GLU A N 1
ATOM 843 C CA . GLU A 1 114 ? 21.795 6.879 12.582 1.00 96.81 114 GLU A CA 1
ATOM 844 C C . GLU A 1 114 ? 21.332 5.440 12.387 1.00 96.81 114 GLU A C 1
ATOM 846 O O . GLU A 1 114 ? 20.341 5.170 11.700 1.00 96.81 114 GLU A O 1
ATOM 851 N N . LYS A 1 115 ? 22.052 4.504 13.007 1.00 96.75 115 LYS A N 1
ATOM 852 C CA . LYS A 1 115 ? 21.687 3.088 13.027 1.00 96.75 115 LYS A CA 1
ATOM 853 C C . LYS A 1 115 ? 20.924 2.782 14.317 1.00 96.75 115 LYS A C 1
ATOM 855 O O . LYS A 1 115 ? 21.475 2.928 15.404 1.00 96.75 115 LYS A O 1
ATOM 860 N N . GLN A 1 116 ? 19.675 2.336 14.197 1.00 93.88 116 GLN A N 1
ATOM 861 C CA . GLN A 1 116 ? 18.825 1.922 15.317 1.00 93.88 116 GLN A CA 1
ATOM 862 C C . GLN A 1 116 ? 18.556 0.418 15.209 1.00 93.88 116 GLN A C 1
ATOM 864 O O . GLN A 1 116 ? 17.707 -0.021 14.437 1.00 93.88 116 GLN A O 1
ATOM 869 N N . GLY A 1 117 ? 19.316 -0.398 15.943 1.00 93.44 117 GLY A N 1
ATOM 870 C CA . GLY A 1 117 ? 19.295 -1.852 15.753 1.00 93.44 117 GLY A CA 1
ATOM 871 C C . GLY A 1 117 ? 19.782 -2.226 14.349 1.00 93.44 117 GLY A C 1
ATOM 872 O O . GLY A 1 117 ? 20.896 -1.866 13.971 1.00 93.44 117 GLY A O 1
ATOM 873 N N . ASP A 1 118 ? 18.941 -2.904 13.566 1.00 92.50 118 ASP A N 1
ATOM 874 C CA . ASP A 1 118 ? 19.256 -3.324 12.190 1.00 92.50 118 ASP A CA 1
ATOM 875 C C . ASP A 1 118 ? 18.772 -2.349 11.110 1.00 92.50 118 ASP A C 1
ATOM 877 O O . ASP A 1 118 ? 18.986 -2.576 9.918 1.00 92.50 118 ASP A O 1
ATOM 881 N N . VAL A 1 119 ? 18.127 -1.251 11.503 1.00 95.06 119 VAL A N 1
ATOM 882 C CA . VAL A 1 119 ? 17.580 -0.267 10.566 1.00 95.06 119 VAL A CA 1
ATOM 883 C C . VAL A 1 119 ? 18.366 1.038 10.595 1.00 95.06 119 VAL A C 1
ATOM 885 O O . VAL A 1 119 ? 19.007 1.385 11.586 1.00 95.06 119 VAL A O 1
ATOM 888 N N . TRP A 1 120 ? 18.298 1.775 9.489 1.00 97.31 120 TRP A N 1
ATOM 889 C CA . TRP A 1 120 ? 18.957 3.066 9.330 1.00 97.31 120 TRP A CA 1
ATOM 890 C C . TRP A 1 120 ? 17.936 4.190 9.167 1.00 97.31 120 TRP A C 1
ATOM 892 O O . TRP A 1 120 ? 16.930 4.041 8.469 1.00 97.31 120 TRP A O 1
ATOM 902 N N . LEU A 1 121 ? 18.213 5.335 9.783 1.00 96.31 121 LEU A N 1
ATOM 903 C CA . LEU A 1 121 ? 17.450 6.568 9.626 1.00 96.31 121 LEU A CA 1
ATOM 904 C C . LEU A 1 121 ? 18.336 7.646 9.015 1.00 96.31 121 LEU A C 1
ATOM 906 O O . LEU A 1 121 ? 19.484 7.833 9.417 1.00 96.31 121 LEU A O 1
ATOM 910 N N . CYS A 1 122 ? 17.790 8.377 8.045 1.00 97.56 122 CYS A N 1
ATOM 911 C CA . CYS A 1 122 ? 18.470 9.556 7.524 1.00 97.56 122 CYS A CA 1
ATOM 912 C C . CYS A 1 122 ? 18.474 10.683 8.578 1.00 97.56 122 CYS A C 1
ATOM 914 O O . CYS A 1 122 ? 17.574 10.704 9.423 1.00 97.56 122 CYS A O 1
ATOM 916 N N . PRO A 1 123 ? 19.384 11.672 8.484 1.00 97.12 123 PRO A N 1
ATOM 917 C CA . PRO A 1 123 ? 19.526 12.727 9.495 1.00 97.12 123 PRO A CA 1
ATOM 918 C C . PRO A 1 123 ? 18.219 13.458 9.833 1.00 97.12 123 PRO A C 1
ATOM 920 O O . PRO A 1 123 ? 17.939 13.764 10.985 1.00 97.12 123 PRO A O 1
ATOM 923 N N . GLN A 1 124 ? 17.378 13.706 8.824 1.00 93.81 124 GLN A N 1
ATOM 924 C CA . GLN A 1 124 ? 16.088 14.375 9.022 1.00 93.81 124 GLN A CA 1
ATOM 925 C C . GLN A 1 124 ? 15.083 13.498 9.768 1.00 93.81 124 GLN A C 1
ATOM 927 O O . GLN A 1 124 ? 14.359 13.981 10.630 1.00 93.81 124 GLN A O 1
ATOM 932 N N . CYS A 1 125 ? 15.021 12.208 9.440 1.00 94.62 125 CYS A N 1
ATOM 933 C CA . CYS A 1 125 ? 14.100 11.289 10.098 1.00 94.62 125 CYS A CA 1
ATOM 934 C C . CYS A 1 125 ? 14.558 10.940 11.516 1.00 94.62 125 CYS A C 1
ATOM 936 O O . CYS A 1 125 ? 13.705 10.748 12.374 1.00 94.62 125 CYS A O 1
ATOM 938 N N . ALA A 1 126 ? 15.870 10.887 11.759 1.00 93.56 126 ALA A N 1
ATOM 939 C CA . ALA A 1 126 ? 16.437 10.725 13.093 1.00 93.56 126 ALA A CA 1
ATOM 940 C C . ALA A 1 126 ? 16.090 11.922 13.994 1.00 93.56 126 ALA A C 1
ATOM 942 O O . ALA A 1 126 ? 15.507 11.729 15.059 1.00 93.56 126 ALA A O 1
ATOM 943 N N . ALA A 1 127 ? 16.313 13.153 13.513 1.00 91.38 127 ALA A N 1
ATOM 944 C CA . ALA A 1 127 ? 15.919 14.371 14.225 1.00 91.38 127 ALA A CA 1
ATOM 945 C C . ALA A 1 127 ? 14.407 14.405 14.520 1.00 91.38 127 ALA A C 1
ATOM 947 O O . ALA A 1 127 ? 14.000 14.560 15.667 1.00 91.38 127 ALA A O 1
ATOM 948 N N . ASN A 1 128 ? 13.569 14.127 13.514 1.00 89.25 128 ASN A N 1
ATOM 949 C CA . ASN A 1 128 ? 12.116 14.089 13.699 1.00 89.25 128 ASN A CA 1
ATOM 950 C C . ASN A 1 128 ? 11.662 12.988 14.675 1.00 89.25 128 ASN A C 1
ATOM 952 O O . ASN A 1 128 ? 10.633 13.137 15.335 1.00 89.25 128 ASN A O 1
ATOM 956 N N . ALA A 1 129 ? 12.372 11.857 14.739 1.00 84.19 129 ALA A N 1
ATOM 957 C CA . ALA A 1 129 ? 12.058 10.787 15.681 1.00 84.19 129 ALA A CA 1
ATOM 958 C C . ALA A 1 129 ? 12.343 11.216 17.127 1.00 84.19 129 ALA A C 1
ATOM 960 O O . ALA A 1 129 ? 11.527 10.927 18.002 1.00 84.19 129 ALA A O 1
ATOM 961 N N . ALA A 1 130 ? 13.442 11.942 17.356 1.00 80.38 130 ALA A N 1
ATOM 962 C CA . ALA A 1 130 ? 13.762 12.528 18.655 1.00 80.38 130 ALA A CA 1
ATOM 963 C C . ALA A 1 130 ? 12.721 13.583 19.066 1.00 80.38 130 ALA A C 1
ATOM 965 O O . ALA A 1 130 ? 12.126 13.466 20.136 1.00 80.38 130 ALA A O 1
ATOM 966 N N . ASP A 1 131 ? 12.394 14.521 18.172 1.00 82.75 131 ASP A N 1
ATOM 967 C CA . ASP A 1 131 ? 11.383 15.557 18.433 1.00 82.75 131 ASP A CA 1
ATOM 968 C C . ASP A 1 131 ? 10.006 14.951 18.747 1.00 82.75 131 ASP A C 1
ATOM 970 O O . ASP A 1 131 ? 9.285 15.408 19.639 1.00 82.75 131 ASP A O 1
ATOM 974 N N . ARG A 1 132 ? 9.630 13.880 18.034 1.00 76.12 132 ARG A N 1
ATOM 975 C CA . ARG A 1 132 ? 8.374 13.165 18.280 1.00 76.12 132 ARG A CA 1
ATOM 976 C C . ARG A 1 132 ? 8.383 12.444 19.626 1.00 76.12 132 ARG A C 1
ATOM 978 O O . ARG A 1 132 ? 7.351 12.438 20.293 1.00 76.12 132 ARG A O 1
ATOM 985 N N . ALA A 1 133 ? 9.498 11.829 20.016 1.00 77.44 133 ALA A N 1
ATOM 986 C CA . ALA A 1 133 ? 9.621 11.181 21.319 1.00 77.44 133 ALA A CA 1
ATOM 987 C C . ALA A 1 133 ? 9.473 12.203 22.458 1.00 77.44 133 ALA A C 1
ATOM 989 O O . ALA A 1 133 ? 8.690 11.974 23.380 1.00 77.44 133 ALA A O 1
ATOM 990 N N . ASP A 1 134 ? 10.122 13.362 22.335 1.00 80.81 134 ASP A N 1
ATOM 991 C CA . ASP A 1 134 ? 10.015 14.465 23.294 1.00 80.81 134 ASP A CA 1
ATOM 992 C C . ASP A 1 134 ? 8.591 15.017 23.388 1.00 80.81 134 ASP A C 1
ATOM 994 O O . ASP A 1 134 ? 8.070 15.241 24.483 1.00 80.81 134 ASP A O 1
ATOM 998 N N . PHE A 1 135 ? 7.930 15.216 22.245 1.00 77.31 135 PHE A N 1
ATOM 999 C CA . PHE A 1 135 ? 6.540 15.661 22.215 1.00 77.31 135 PHE A CA 1
ATOM 1000 C C . PHE A 1 135 ? 5.609 14.660 22.911 1.00 77.31 135 PHE A C 1
ATOM 1002 O O . PHE A 1 135 ? 4.786 15.055 23.735 1.00 77.31 135 PHE A O 1
ATOM 1009 N N . LEU A 1 136 ? 5.759 13.362 22.629 1.00 79.00 136 LEU A N 1
ATOM 1010 C CA . LEU A 1 136 ? 4.952 12.317 23.262 1.00 79.00 136 LEU A CA 1
ATOM 1011 C C . LEU A 1 136 ? 5.224 12.205 24.768 1.00 79.00 136 LEU A C 1
ATOM 1013 O O . LEU A 1 136 ? 4.285 11.999 25.532 1.00 79.00 136 LEU A O 1
ATOM 1017 N N . ALA A 1 137 ? 6.471 12.384 25.208 1.00 82.50 137 ALA A N 1
ATOM 1018 C CA . ALA A 1 137 ? 6.815 12.409 26.627 1.00 82.50 137 ALA A CA 1
ATOM 1019 C C . ALA A 1 137 ? 6.158 13.595 27.355 1.00 82.50 137 ALA A C 1
ATOM 1021 O O . ALA A 1 137 ? 5.609 13.421 28.442 1.00 82.50 137 ALA A O 1
ATOM 1022 N N . LYS A 1 138 ? 6.145 14.786 26.739 1.00 84.94 138 LYS A N 1
ATOM 1023 C CA . LYS A 1 138 ? 5.432 15.959 27.276 1.00 84.94 138 LYS A CA 1
ATOM 1024 C C . LYS A 1 138 ? 3.929 15.716 27.354 1.00 84.94 138 LYS A C 1
ATOM 1026 O O . LYS A 1 138 ? 3.332 15.962 28.397 1.00 84.94 138 LYS A O 1
ATOM 1031 N N . LEU A 1 139 ? 3.341 15.156 26.298 1.00 79.44 139 LEU A N 1
ATOM 1032 C CA . LEU A 1 139 ? 1.919 14.825 26.270 1.00 79.44 139 LEU A CA 1
ATOM 1033 C C . LEU A 1 139 ? 1.553 13.816 27.370 1.00 79.44 139 LEU A C 1
ATOM 1035 O O . LEU A 1 139 ? 0.520 13.955 28.015 1.00 79.44 139 LEU A O 1
ATOM 1039 N N . ALA A 1 140 ? 2.411 12.822 27.618 1.00 81.81 140 ALA A N 1
ATOM 1040 C CA . ALA A 1 140 ? 2.209 11.839 28.679 1.00 81.81 140 ALA A CA 1
ATOM 1041 C C . ALA A 1 140 ? 2.275 12.463 30.084 1.00 81.81 140 ALA A C 1
ATOM 1043 O O . ALA A 1 140 ? 1.524 12.052 30.964 1.00 81.81 140 ALA A O 1
ATOM 1044 N N . LEU A 1 141 ? 3.134 13.466 30.295 1.00 82.56 141 LEU A N 1
ATOM 1045 C CA . LEU A 1 141 ? 3.197 14.218 31.553 1.00 82.56 141 LEU A CA 1
ATOM 1046 C C . LEU A 1 141 ? 1.973 15.123 31.750 1.00 82.56 141 LEU A C 1
ATOM 1048 O O . LEU A 1 141 ? 1.474 15.225 32.865 1.00 82.56 141 LEU A O 1
ATOM 1052 N N . GLU A 1 142 ? 1.466 15.747 30.685 1.00 83.94 142 GLU A N 1
ATOM 1053 C CA . GLU A 1 142 ? 0.255 16.583 30.731 1.00 83.94 142 GLU A CA 1
ATOM 1054 C C . GLU A 1 142 ? -1.028 15.759 30.909 1.00 83.94 142 GLU A C 1
ATOM 1056 O O . GLU A 1 142 ? -1.973 16.204 31.557 1.00 83.94 142 GLU A O 1
ATOM 1061 N N . GLN A 1 143 ? -1.065 14.550 30.344 1.00 76.94 143 GLN A N 1
ATOM 1062 C CA . GLN A 1 143 ? -2.183 13.614 30.474 1.00 76.94 143 GLN A CA 1
ATOM 1063 C C . GLN A 1 143 ? -2.103 12.742 31.725 1.00 76.94 143 GLN A C 1
ATOM 1065 O O . GLN A 1 143 ? -3.051 12.002 31.999 1.00 76.94 143 GLN A O 1
ATOM 1070 N N . ALA A 1 144 ? -1.005 12.807 32.485 1.00 64.31 144 ALA A N 1
ATOM 1071 C CA . ALA A 1 144 ? -0.940 12.162 33.781 1.00 64.31 144 ALA A CA 1
ATOM 1072 C C . ALA A 1 144 ? -2.046 12.781 34.651 1.00 64.31 144 ALA A C 1
ATOM 1074 O O . ALA A 1 144 ? -1.996 13.984 34.928 1.00 64.31 144 ALA A O 1
ATOM 1075 N N . PRO A 1 145 ? -3.078 12.010 35.047 1.00 57.94 145 PRO A N 1
ATOM 1076 C CA . PRO A 1 145 ? -4.140 12.549 35.875 1.00 57.94 145 PRO A CA 1
ATOM 1077 C C . PRO A 1 145 ? -3.482 13.108 37.129 1.00 57.94 145 PRO A C 1
ATOM 1079 O O . PRO A 1 145 ? -2.693 12.411 37.771 1.00 57.94 145 PRO A O 1
ATOM 1082 N N . ALA A 1 146 ? -3.774 14.370 37.453 1.00 57.31 146 ALA A N 1
ATOM 1083 C CA . ALA A 1 146 ? -3.406 14.930 38.740 1.00 57.31 146 ALA A CA 1
ATOM 1084 C C . ALA A 1 146 ? -3.878 13.925 39.792 1.00 57.31 146 ALA A C 1
ATOM 1086 O O . ALA A 1 146 ? -5.080 13.676 39.908 1.00 57.31 146 ALA A O 1
ATOM 1087 N N . VAL A 1 147 ? -2.930 13.279 40.474 1.00 52.88 147 VAL A N 1
ATOM 1088 C CA . VAL A 1 147 ? -3.197 12.309 41.535 1.00 52.88 147 VAL A CA 1
ATOM 1089 C C . VAL A 1 147 ? -3.741 13.105 42.719 1.00 52.88 147 VAL A C 1
ATOM 1091 O O . VAL A 1 147 ? -3.043 13.395 43.682 1.00 52.88 147 VAL A O 1
ATOM 1094 N N . GLY A 1 148 ? -4.986 13.552 42.593 1.00 50.12 148 GLY A N 1
ATOM 1095 C CA . GLY A 1 148 ? -5.841 13.876 43.711 1.00 50.12 148 GLY A CA 1
ATOM 1096 C C . GLY A 1 148 ? -6.419 12.562 44.201 1.00 50.12 148 GLY A C 1
ATOM 1097 O O . GLY A 1 148 ? -6.997 11.807 43.418 1.00 50.12 148 GLY A O 1
ATOM 1098 N N . GLU A 1 149 ? -6.227 12.273 45.483 1.00 54.91 149 GLU A N 1
ATOM 1099 C CA . GLU A 1 149 ? -6.932 11.207 46.185 1.00 54.91 149 GLU A CA 1
ATOM 1100 C C . GLU A 1 149 ? -8.443 11.377 45.966 1.00 54.91 149 GLU A C 1
ATOM 1102 O O . GLU A 1 149 ? -9.086 12.224 46.582 1.00 54.91 149 GLU A O 1
ATOM 1107 N N . VAL A 1 150 ? -9.025 10.590 45.062 1.00 51.31 150 VAL A N 1
ATOM 1108 C CA . VAL A 1 150 ? -10.476 10.504 44.895 1.00 51.31 150 VAL A CA 1
ATOM 1109 C C . VAL A 1 150 ? -10.886 9.069 45.164 1.00 51.31 150 VAL A C 1
ATOM 1111 O O . VAL A 1 150 ? -10.434 8.124 44.516 1.00 51.31 150 VAL A O 1
ATOM 1114 N N . GLY A 1 151 ? -11.717 8.938 46.193 1.00 49.16 151 GLY A N 1
ATOM 1115 C CA . GLY A 1 151 ? -12.220 7.685 46.714 1.00 49.16 151 GLY A CA 1
ATOM 1116 C C . GLY A 1 151 ? -12.930 6.817 45.676 1.00 49.16 151 GLY A C 1
ATOM 1117 O O . GLY A 1 151 ? -13.508 7.286 44.699 1.00 49.16 151 GLY A O 1
ATOM 1118 N N . GLN A 1 152 ? -12.851 5.517 45.954 1.00 52.78 152 GLN A N 1
ATOM 1119 C CA . GLN A 1 152 ? -13.733 4.427 45.534 1.00 52.78 152 GLN A CA 1
ATOM 1120 C C . GLN A 1 152 ? -14.882 4.820 44.584 1.00 52.78 152 GLN A C 1
ATOM 1122 O O . GLN A 1 152 ? -15.895 5.362 45.019 1.00 52.78 152 GLN A O 1
ATOM 1127 N N . GLY A 1 153 ? -14.784 4.432 43.305 1.00 51.50 153 GLY A N 1
ATOM 1128 C CA . GLY A 1 153 ? -15.985 4.361 42.465 1.00 51.50 153 GLY A CA 1
ATOM 1129 C C . GLY A 1 153 ? -15.818 4.261 40.951 1.00 51.50 153 GLY A C 1
ATOM 1130 O O . GLY A 1 153 ? -16.791 3.918 40.283 1.00 51.50 153 GLY A O 1
ATOM 1131 N N . LEU A 1 154 ? -14.641 4.519 40.371 1.00 45.47 154 LEU A N 1
ATOM 1132 C CA . LEU A 1 154 ? -14.492 4.458 38.913 1.00 45.47 154 LEU A CA 1
ATOM 1133 C C . LEU A 1 154 ? -14.209 3.019 38.449 1.00 45.47 154 LEU A C 1
ATOM 1135 O O . LEU A 1 154 ? -13.069 2.556 38.437 1.00 45.47 154 LEU A O 1
ATOM 1139 N N . ARG A 1 155 ? -15.265 2.289 38.068 1.00 49.00 155 ARG A N 1
ATOM 1140 C CA . ARG A 1 155 ? -15.134 1.025 37.326 1.00 49.00 155 ARG A CA 1
ATOM 1141 C C . ARG A 1 155 ? -14.519 1.325 35.960 1.00 49.00 155 ARG A C 1
ATOM 1143 O O . ARG A 1 155 ? -15.206 1.809 35.065 1.00 49.00 155 ARG A O 1
ATOM 1150 N N . VAL A 1 156 ? -13.242 0.992 35.795 1.00 46.06 156 VAL A N 1
ATOM 1151 C CA . VAL A 1 156 ? -12.621 0.814 34.480 1.00 46.06 156 VAL A CA 1
ATOM 1152 C C . VAL A 1 156 ? -13.346 -0.354 33.811 1.00 46.06 156 VAL A C 1
ATOM 1154 O O . VAL A 1 156 ? -13.082 -1.518 34.106 1.00 46.06 156 VAL A O 1
ATOM 1157 N N . VAL A 1 157 ? -14.331 -0.052 32.968 1.00 44.84 157 VAL A N 1
ATOM 1158 C CA . VAL A 1 157 ? -14.912 -1.055 32.077 1.00 44.84 157 VAL A CA 1
ATOM 1159 C C . VAL A 1 157 ? -13.848 -1.304 31.022 1.00 44.84 157 VAL A C 1
ATOM 1161 O O . VAL A 1 157 ? -13.586 -0.432 30.197 1.00 44.84 157 VAL A O 1
ATOM 1164 N N . ALA A 1 158 ? -13.173 -2.451 31.101 1.00 50.69 158 ALA A N 1
ATOM 1165 C CA . ALA A 1 158 ? -12.306 -2.911 30.029 1.00 50.69 158 ALA A CA 1
ATOM 1166 C C . ALA A 1 158 ? -13.123 -2.860 28.732 1.00 50.69 158 ALA A C 1
ATOM 1168 O O . ALA A 1 158 ? -14.123 -3.567 28.602 1.00 50.69 158 ALA A O 1
ATOM 1169 N N . VAL A 1 159 ? -12.761 -1.955 27.823 1.00 62.03 159 VAL A N 1
ATOM 1170 C CA . VAL A 1 159 ? -13.401 -1.869 26.513 1.00 62.03 159 VAL A CA 1
ATOM 1171 C C . VAL A 1 159 ? -12.972 -3.127 25.777 1.00 62.03 159 VAL A C 1
ATOM 1173 O O . VAL A 1 159 ? -11.836 -3.228 25.321 1.00 62.03 159 VAL A O 1
ATOM 1176 N N . GLU A 1 160 ? -13.848 -4.128 25.768 1.00 75.94 160 GLU A N 1
ATOM 1177 C CA . GLU A 1 160 ? -13.611 -5.379 25.065 1.00 75.94 160 GLU A CA 1
ATOM 1178 C C . GLU A 1 160 ? -13.364 -5.043 23.591 1.00 75.94 160 GLU A C 1
ATOM 1180 O O . GLU A 1 160 ? -14.205 -4.439 22.919 1.00 75.94 160 GLU A O 1
ATOM 1185 N N . GLU A 1 161 ? -12.154 -5.334 23.116 1.00 84.88 161 GLU A N 1
ATOM 1186 C CA . GLU A 1 161 ? -11.734 -4.949 21.777 1.00 84.88 161 GLU A CA 1
ATOM 1187 C C . GLU A 1 161 ? -12.641 -5.628 20.748 1.00 84.88 161 GLU A C 1
ATOM 1189 O O . GLU A 1 161 ? -12.779 -6.857 20.723 1.00 84.88 161 GLU A O 1
ATOM 1194 N N . SER A 1 162 ? -13.293 -4.819 19.910 1.00 93.62 162 SER A N 1
ATOM 1195 C CA . SER A 1 162 ? -14.304 -5.337 18.995 1.00 93.62 162 SER A CA 1
ATOM 1196 C C . SER A 1 162 ? -13.709 -6.364 18.031 1.00 93.62 162 SER A C 1
ATOM 1198 O O . SER A 1 162 ? -12.549 -6.266 17.613 1.00 93.62 162 SER A O 1
ATOM 1200 N N . ARG A 1 163 ? -14.499 -7.365 17.633 1.00 95.62 163 ARG A N 1
ATOM 1201 C CA . ARG A 1 163 ? -14.018 -8.417 16.726 1.00 95.62 163 ARG A CA 1
ATOM 1202 C C . ARG A 1 163 ? -13.581 -7.838 15.380 1.00 95.62 163 ARG A C 1
ATOM 1204 O O . ARG A 1 163 ? -12.577 -8.287 14.829 1.00 95.62 163 ARG A O 1
ATOM 1211 N N . ALA A 1 164 ? -14.286 -6.815 14.901 1.00 95.25 164 ALA A N 1
ATOM 1212 C CA . ALA A 1 164 ? -13.929 -6.046 13.716 1.00 95.25 164 ALA A CA 1
ATOM 1213 C C . ALA A 1 164 ? -12.565 -5.346 13.871 1.00 95.25 164 ALA A C 1
ATOM 1215 O O . ALA A 1 164 ? -11.735 -5.438 12.968 1.00 95.25 164 ALA A O 1
ATOM 1216 N N . SER A 1 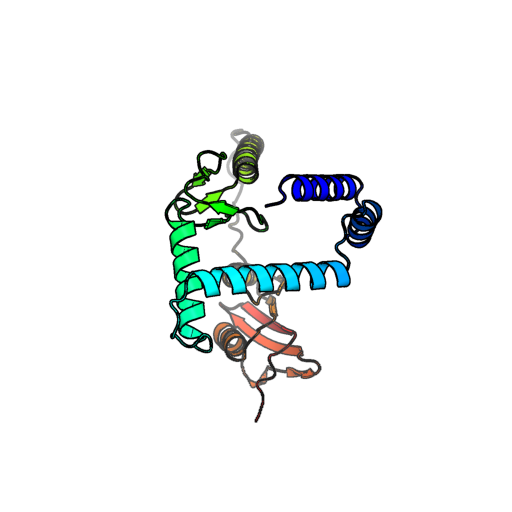165 ? -12.290 -4.722 15.023 1.00 94.81 165 SER A N 1
ATOM 1217 C CA . SER A 1 165 ? -10.992 -4.084 15.311 1.00 94.81 165 SER A CA 1
ATOM 1218 C C . SER A 1 165 ? -9.840 -5.089 15.264 1.00 94.81 165 SER A C 1
ATOM 1220 O O . SER A 1 165 ? -8.828 -4.834 14.611 1.00 94.81 165 SER A O 1
ATOM 1222 N N . ARG A 1 166 ? -10.021 -6.271 15.868 1.00 96.25 166 ARG A N 1
ATOM 1223 C CA . ARG A 1 166 ? -9.013 -7.345 15.831 1.00 96.25 166 ARG A CA 1
ATOM 1224 C C . ARG A 1 166 ? -8.752 -7.843 14.410 1.00 96.25 166 ARG A C 1
ATOM 1226 O O . ARG A 1 166 ? -7.606 -8.121 14.065 1.00 96.25 166 ARG A O 1
ATOM 1233 N N . ALA A 1 167 ? -9.796 -7.938 13.583 1.00 96.62 167 ALA A N 1
ATOM 1234 C CA . ALA A 1 167 ? -9.650 -8.308 12.178 1.00 96.62 167 ALA A CA 1
ATOM 1235 C C . ALA A 1 167 ? -8.814 -7.267 11.421 1.00 96.62 167 ALA A C 1
ATOM 1237 O O . ALA A 1 167 ? -7.861 -7.627 10.738 1.00 96.62 167 ALA A O 1
ATOM 1238 N N . ILE A 1 168 ? -9.109 -5.975 11.591 1.00 97.06 168 ILE A N 1
ATOM 1239 C CA . ILE A 1 168 ? -8.346 -4.895 10.945 1.00 97.06 168 ILE A CA 1
ATOM 1240 C C . ILE A 1 168 ? -6.878 -4.935 11.364 1.00 97.06 168 ILE A C 1
ATOM 1242 O O . ILE A 1 168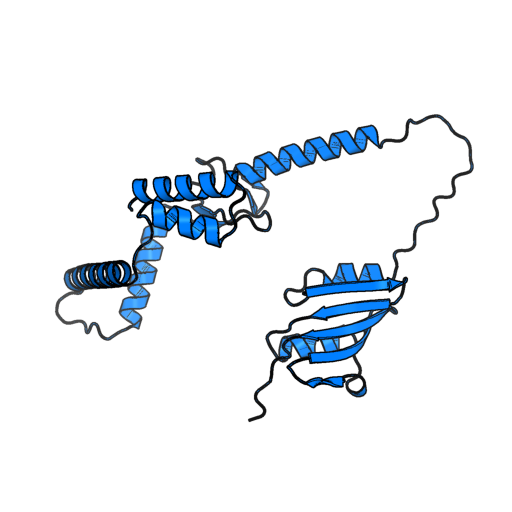 ? -6.004 -4.925 10.501 1.00 97.06 168 ILE A O 1
ATOM 1246 N N . ALA A 1 169 ? -6.599 -5.041 12.666 1.00 96.25 169 ALA A N 1
ATOM 1247 C CA . ALA A 1 169 ? -5.233 -5.125 13.171 1.00 96.25 169 ALA A CA 1
ATOM 1248 C C . ALA A 1 169 ? -4.467 -6.296 12.534 1.00 96.25 169 ALA A C 1
ATOM 1250 O O . ALA A 1 169 ? -3.354 -6.107 12.044 1.00 96.25 169 ALA A O 1
ATOM 1251 N N . HIS A 1 170 ? -5.095 -7.475 12.455 1.00 97.44 170 HIS A N 1
ATOM 1252 C CA . HIS A 1 170 ? -4.497 -8.669 11.858 1.00 97.44 170 HIS A CA 1
ATOM 1253 C C . HIS A 1 170 ? -4.143 -8.501 10.370 1.00 97.44 170 HIS A C 1
ATOM 1255 O O . HIS A 1 170 ? -3.111 -9.007 9.928 1.00 97.44 170 HIS A O 1
ATOM 1261 N N . PHE A 1 171 ? -4.977 -7.798 9.598 1.00 97.62 171 PHE A N 1
ATOM 1262 C CA . PHE A 1 171 ? -4.824 -7.685 8.142 1.00 97.62 171 PHE A CA 1
ATOM 1263 C C . PHE A 1 171 ? -4.173 -6.378 7.654 1.00 97.62 171 PHE A C 1
ATOM 1265 O O . PHE A 1 171 ? -3.778 -6.304 6.495 1.00 97.62 171 PHE A O 1
ATOM 1272 N N . SER A 1 172 ? -3.990 -5.377 8.518 1.00 96.19 172 SER A N 1
ATOM 1273 C CA . SER A 1 172 ? -3.455 -4.042 8.176 1.00 96.19 172 SER A CA 1
ATOM 1274 C C . SER A 1 172 ? -2.075 -4.008 7.495 1.00 96.19 172 SER A C 1
ATOM 1276 O O . SER A 1 172 ? -1.719 -2.998 6.895 1.00 96.19 172 SER A O 1
ATOM 1278 N N . GLY A 1 173 ? -1.295 -5.090 7.569 1.00 94.56 173 GLY A N 1
ATOM 1279 C CA . GLY A 1 173 ? 0.016 -5.205 6.923 1.00 94.56 173 GLY A CA 1
ATOM 1280 C C . GLY A 1 173 ? 0.008 -5.885 5.551 1.00 94.56 173 GLY A C 1
ATOM 1281 O O . GLY A 1 173 ? 1.082 -6.063 4.978 1.00 94.56 173 GLY A O 1
ATOM 1282 N N . GLN A 1 174 ? -1.152 -6.313 5.042 1.00 97.44 174 GLN A N 1
ATOM 1283 C CA . GLN A 1 174 ? -1.219 -7.010 3.756 1.00 97.44 174 GLN A CA 1
ATOM 1284 C C . GLN A 1 174 ? -1.017 -6.027 2.590 1.00 97.44 174 GLN A C 1
ATOM 1286 O O . GLN A 1 174 ? -1.672 -4.984 2.555 1.00 97.44 174 GLN A O 1
ATOM 1291 N N . PRO A 1 175 ? -0.116 -6.326 1.634 1.00 95.94 175 PRO A N 1
ATOM 1292 C CA . PRO A 1 175 ? 0.280 -5.384 0.583 1.00 95.94 175 PRO A CA 1
ATOM 1293 C C . PRO A 1 175 ? -0.824 -5.093 -0.441 1.00 95.94 175 PRO A C 1
ATOM 1295 O O . PRO A 1 175 ? -0.742 -4.107 -1.171 1.00 95.94 175 PRO A O 1
ATOM 1298 N N . ASP A 1 176 ? -1.827 -5.959 -0.519 1.00 96.69 176 ASP A N 1
ATOM 1299 C CA . ASP A 1 176 ? -2.966 -5.875 -1.422 1.00 96.69 176 ASP A CA 1
ATOM 1300 C C . ASP A 1 176 ? -4.243 -5.365 -0.731 1.00 96.69 176 ASP A C 1
ATOM 1302 O O . ASP A 1 176 ? -5.284 -5.267 -1.379 1.00 96.69 176 ASP A O 1
ATOM 1306 N N . LEU A 1 177 ? -4.175 -4.986 0.551 1.00 97.88 177 LEU A N 1
ATOM 1307 C CA . LEU A 1 177 ? -5.267 -4.326 1.264 1.00 97.88 177 LEU A CA 1
ATOM 1308 C C . LEU A 1 177 ? -5.260 -2.816 0.984 1.00 97.88 177 LEU A C 1
ATOM 1310 O O . LEU A 1 177 ? -4.335 -2.107 1.371 1.00 97.88 177 LEU A O 1
ATOM 1314 N N . GLU A 1 178 ? -6.313 -2.306 0.341 1.00 97.88 178 GLU A N 1
ATOM 1315 C CA . GLU A 1 178 ? -6.447 -0.877 0.023 1.00 97.88 178 GLU A CA 1
ATOM 1316 C C . GLU A 1 178 ? -7.148 -0.090 1.129 1.00 97.88 178 GLU A C 1
ATOM 1318 O O . GLU A 1 178 ? -6.737 1.019 1.472 1.00 97.88 178 GLU A O 1
ATOM 1323 N N . SER A 1 179 ? -8.247 -0.629 1.659 1.00 97.88 179 SER A N 1
ATOM 1324 C CA . SER A 1 179 ? -9.034 0.052 2.684 1.00 97.88 179 SER A CA 1
ATOM 1325 C C . SER A 1 179 ? -9.807 -0.915 3.571 1.00 97.88 179 SER A C 1
ATOM 1327 O O . SER A 1 179 ? -10.091 -2.060 3.207 1.00 97.88 179 SER A O 1
ATOM 1329 N N . THR A 1 180 ? -10.162 -0.425 4.758 1.00 98.06 180 THR A N 1
ATOM 1330 C CA . THR A 1 180 ? -10.970 -1.143 5.743 1.00 98.06 180 THR A CA 1
ATOM 1331 C C . THR A 1 180 ? -12.094 -0.244 6.244 1.00 98.06 180 THR A C 1
ATOM 1333 O O . THR A 1 180 ? -11.826 0.889 6.644 1.00 98.06 180 THR A O 1
ATOM 1336 N N . GLU A 1 181 ? -13.323 -0.746 6.296 1.00 97.94 181 GLU A N 1
ATOM 1337 C CA . GLU A 1 181 ? -14.475 -0.033 6.859 1.00 97.94 181 GLU A CA 1
ATOM 1338 C C . GLU A 1 181 ? -15.140 -0.889 7.941 1.00 97.94 181 GLU A C 1
ATOM 1340 O O . GLU A 1 181 ? -15.410 -2.072 7.729 1.00 97.94 181 GLU A O 1
ATOM 1345 N N . THR A 1 182 ? -15.411 -0.317 9.115 1.00 97.00 182 THR A N 1
ATOM 1346 C CA . THR A 1 182 ? -16.152 -1.000 10.186 1.00 97.00 182 THR A CA 1
ATOM 1347 C C . THR A 1 182 ? -17.631 -0.639 10.136 1.00 97.00 182 THR A C 1
ATOM 1349 O O . THR A 1 182 ? -18.014 0.511 9.936 1.00 97.00 182 THR A O 1
ATOM 1352 N N . HIS A 1 183 ? -18.489 -1.632 10.364 1.00 96.12 183 HIS A N 1
ATOM 1353 C CA . HIS A 1 183 ? -19.944 -1.465 10.407 1.00 96.12 183 HIS A CA 1
ATOM 1354 C C . HIS A 1 183 ? -20.505 -1.999 11.732 1.00 96.12 183 HIS A C 1
ATOM 1356 O O . HIS A 1 183 ? -21.464 -2.771 11.750 1.00 96.12 183 HIS A O 1
ATOM 1362 N N . GLY A 1 184 ? -19.861 -1.624 12.839 1.00 93.06 184 GLY A N 1
ATOM 1363 C CA . GLY A 1 184 ? -20.147 -2.127 14.184 1.00 93.06 184 GLY A CA 1
ATOM 1364 C C . GLY A 1 184 ? -19.078 -3.097 14.704 1.00 93.06 184 GLY A C 1
ATOM 1365 O O . GLY A 1 184 ? -18.039 -3.273 14.066 1.00 93.06 184 GLY A O 1
ATOM 1366 N N . PRO A 1 185 ? -19.312 -3.726 15.870 1.00 95.69 185 PRO A N 1
ATOM 1367 C CA . PRO A 1 185 ? -18.286 -4.500 16.568 1.00 95.69 185 PRO A CA 1
ATOM 1368 C C . PRO A 1 185 ? -17.944 -5.836 15.899 1.00 95.69 185 PRO A C 1
ATOM 1370 O O . PRO A 1 185 ? -16.844 -6.351 16.090 1.00 95.69 185 PRO A O 1
ATOM 1373 N N . ASP A 1 186 ? -18.860 -6.378 15.092 1.00 97.50 186 ASP A N 1
ATOM 1374 C CA . ASP A 1 186 ? -18.747 -7.718 14.506 1.00 97.50 186 ASP A CA 1
ATOM 1375 C C . ASP A 1 186 ? -18.723 -7.713 12.975 1.00 97.50 186 ASP A C 1
ATOM 1377 O O . ASP A 1 186 ? -18.783 -8.777 12.363 1.00 97.50 186 ASP A O 1
ATOM 1381 N N . LYS A 1 187 ? -18.669 -6.541 12.331 1.00 97.75 187 LYS A N 1
ATOM 1382 C CA . LYS A 1 187 ? -18.735 -6.438 10.871 1.00 97.75 187 LYS A CA 1
ATOM 1383 C C . LYS A 1 187 ? -17.663 -5.507 10.323 1.00 97.75 187 LYS A C 1
ATOM 1385 O O . LYS A 1 187 ? -17.584 -4.343 10.712 1.00 97.75 187 LYS A O 1
ATOM 1390 N N . VAL A 1 188 ? -16.890 -6.019 9.373 1.00 98.12 188 VAL A N 1
ATOM 1391 C CA . VAL A 1 188 ? -15.837 -5.280 8.671 1.00 98.12 188 VAL A CA 1
ATOM 1392 C C . VAL A 1 188 ? -15.926 -5.530 7.170 1.00 98.12 188 VAL A C 1
ATOM 1394 O O . VAL A 1 188 ? -16.274 -6.629 6.737 1.00 98.12 188 VAL A O 1
ATOM 1397 N N . THR A 1 189 ? -15.619 -4.505 6.386 1.00 98.56 189 THR A N 1
ATOM 1398 C CA . THR A 1 189 ? -15.446 -4.584 4.939 1.00 98.56 189 THR A CA 1
ATOM 1399 C C . THR A 1 189 ? -13.977 -4.351 4.607 1.00 98.56 189 THR A C 1
ATOM 1401 O O . THR A 1 189 ? -13.405 -3.344 5.020 1.00 98.56 189 THR A O 1
ATOM 1404 N N . PHE A 1 190 ? -13.371 -5.273 3.864 1.00 98.50 190 PHE A N 1
ATOM 1405 C CA . PHE A 1 190 ? -12.032 -5.131 3.300 1.00 98.50 190 PHE A CA 1
ATOM 1406 C C . PHE A 1 190 ? -12.136 -4.855 1.804 1.00 98.50 190 PHE A C 1
ATOM 1408 O O . PHE A 1 190 ? -12.797 -5.608 1.088 1.00 98.50 190 PHE A O 1
ATOM 1415 N N . THR A 1 191 ? -11.466 -3.803 1.335 1.00 98.38 191 THR A N 1
ATOM 1416 C CA . THR A 1 191 ? -11.245 -3.567 -0.096 1.00 98.38 191 THR A CA 1
ATOM 1417 C C . THR A 1 191 ? -9.833 -4.000 -0.446 1.00 98.38 191 THR A C 1
ATOM 1419 O O . THR A 1 191 ? -8.881 -3.464 0.119 1.00 98.38 191 THR A O 1
ATOM 1422 N N . ILE A 1 192 ? -9.697 -4.956 -1.363 1.00 98.12 192 ILE A N 1
ATOM 1423 C CA . ILE A 1 192 ? -8.412 -5.531 -1.766 1.00 98.12 192 ILE A CA 1
ATOM 1424 C C . ILE A 1 192 ? -8.179 -5.402 -3.276 1.00 98.12 192 ILE A C 1
ATOM 1426 O O . ILE A 1 192 ? -9.129 -5.371 -4.065 1.00 98.12 192 ILE A O 1
ATOM 1430 N N . ARG A 1 193 ? -6.906 -5.371 -3.673 1.00 97.94 193 ARG A N 1
ATOM 1431 C CA . ARG A 1 193 ? -6.435 -5.391 -5.063 1.00 97.94 193 ARG A CA 1
ATOM 1432 C C . ARG A 1 193 ? -5.360 -6.478 -5.239 1.00 97.94 193 ARG A C 1
ATOM 1434 O O . ARG A 1 193 ? -4.169 -6.156 -5.303 1.00 97.94 193 ARG A O 1
ATOM 1441 N N . PRO A 1 194 ? -5.761 -7.760 -5.290 1.00 96.81 194 PRO A N 1
ATOM 1442 C CA . PRO A 1 194 ? -4.835 -8.855 -5.543 1.00 96.81 194 PRO A CA 1
ATOM 1443 C C . PRO A 1 194 ? -4.275 -8.741 -6.964 1.00 96.81 194 PRO A C 1
ATOM 1445 O O . PRO A 1 194 ? -4.993 -8.435 -7.914 1.00 96.81 194 PRO A O 1
ATOM 1448 N N . ARG A 1 195 ? -2.980 -8.993 -7.119 1.00 95.50 195 ARG A N 1
ATOM 1449 C CA . ARG A 1 195 ? -2.242 -8.950 -8.389 1.00 95.50 195 ARG A CA 1
ATOM 1450 C C . ARG A 1 195 ? -2.207 -10.305 -9.073 1.00 95.50 195 ARG A C 1
ATOM 1452 O O . ARG A 1 195 ? -2.029 -10.370 -10.288 1.00 95.50 195 ARG A O 1
ATOM 1459 N N . THR A 1 196 ? -2.352 -11.380 -8.302 1.00 95.50 196 THR A N 1
ATOM 1460 C CA . THR A 1 196 ? -2.319 -12.752 -8.811 1.00 95.50 196 THR A CA 1
ATOM 1461 C C . THR A 1 196 ? -3.486 -13.581 -8.286 1.00 95.50 196 THR A C 1
ATOM 1463 O O . THR A 1 196 ? -4.131 -13.247 -7.288 1.00 95.50 196 THR A O 1
ATOM 1466 N N . VAL A 1 197 ? -3.776 -14.683 -8.979 1.00 93.94 197 VAL A N 1
ATOM 1467 C CA . VAL A 1 197 ? -4.843 -15.615 -8.585 1.00 93.94 197 VAL A CA 1
ATOM 1468 C C . VAL A 1 197 ? -4.521 -16.269 -7.235 1.00 93.94 197 VAL A C 1
ATOM 1470 O O . VAL A 1 197 ? -5.426 -16.557 -6.456 1.00 93.94 197 VAL A O 1
ATOM 1473 N N . GLU A 1 198 ? -3.241 -16.458 -6.916 1.00 95.38 198 GLU A N 1
ATOM 1474 C CA . GLU A 1 198 ? -2.780 -16.986 -5.632 1.00 95.38 198 GLU A CA 1
ATOM 1475 C C . GLU A 1 198 ? -3.082 -16.027 -4.476 1.00 95.38 198 GLU A C 1
ATOM 1477 O O . GLU A 1 198 ? -3.575 -16.473 -3.441 1.00 95.38 198 GLU A O 1
ATOM 1482 N N . GLU A 1 199 ? -2.847 -14.723 -4.653 1.00 95.94 199 GLU A N 1
ATOM 1483 C CA . GLU A 1 199 ? -3.194 -13.697 -3.656 1.00 95.94 199 GLU A CA 1
ATOM 1484 C C . GLU A 1 199 ? -4.710 -13.655 -3.418 1.00 95.94 199 GLU A C 1
ATOM 1486 O O . GLU A 1 199 ? -5.174 -13.642 -2.276 1.00 95.94 199 GLU A O 1
ATOM 1491 N N . TRP A 1 200 ? -5.503 -13.742 -4.490 1.00 95.75 200 TRP A N 1
ATOM 1492 C CA . TRP A 1 200 ? -6.956 -13.866 -4.377 1.00 95.75 200 TRP A CA 1
ATOM 1493 C C . TRP A 1 200 ? -7.373 -15.110 -3.575 1.00 95.75 200 TRP A C 1
ATOM 1495 O O . TRP A 1 200 ? -8.135 -15.010 -2.608 1.00 95.75 200 TRP A O 1
ATOM 1505 N N . ASN A 1 201 ? -6.843 -16.280 -3.933 1.00 95.88 201 ASN A N 1
ATOM 1506 C CA . ASN A 1 201 ? -7.153 -17.535 -3.249 1.00 95.88 201 ASN A CA 1
ATOM 1507 C C . ASN A 1 201 ? -6.717 -17.514 -1.778 1.00 95.88 201 ASN A C 1
ATOM 1509 O O . ASN A 1 201 ? -7.397 -18.098 -0.930 1.00 95.88 201 ASN A O 1
ATOM 1513 N N . TRP A 1 202 ? -5.625 -16.813 -1.456 1.00 97.19 202 TRP A N 1
ATOM 1514 C CA . TRP A 1 202 ? -5.194 -16.600 -0.079 1.00 97.19 202 TRP A CA 1
ATOM 1515 C C . TRP A 1 202 ? -6.267 -15.869 0.730 1.00 97.19 202 TRP A C 1
ATOM 1517 O O . TRP A 1 202 ? -6.637 -16.355 1.798 1.00 97.19 202 TRP A O 1
ATOM 1527 N N . TRP A 1 203 ? -6.834 -14.771 0.218 1.00 97.75 203 TRP A N 1
ATOM 1528 C CA . TRP A 1 203 ? -7.903 -14.041 0.910 1.00 97.75 203 TRP A CA 1
ATOM 1529 C C . TRP A 1 203 ? -9.168 -14.875 1.093 1.00 97.75 203 TRP A C 1
ATOM 1531 O O . TRP A 1 203 ? -9.730 -14.895 2.192 1.00 97.75 203 TRP A O 1
ATOM 1541 N N . VAL A 1 204 ? -9.593 -15.597 0.051 1.00 97.44 204 VAL A N 1
ATOM 1542 C CA . VAL A 1 204 ? -10.765 -16.488 0.110 1.00 97.44 204 VAL A CA 1
ATOM 1543 C C . VAL A 1 204 ? -10.588 -17.539 1.204 1.00 97.44 204 VAL A C 1
ATOM 1545 O O . VAL A 1 204 ? -11.469 -17.709 2.049 1.00 97.44 204 VAL A O 1
ATOM 1548 N N . ALA A 1 205 ? -9.426 -18.196 1.244 1.00 97.25 205 ALA A N 1
ATOM 1549 C CA . ALA A 1 205 ? -9.117 -19.197 2.256 1.00 97.25 205 ALA A CA 1
ATOM 1550 C C . ALA A 1 205 ? -9.004 -18.582 3.660 1.00 97.25 205 ALA A C 1
ATOM 1552 O O . ALA A 1 205 ? -9.562 -19.109 4.624 1.00 97.25 205 ALA A O 1
ATOM 1553 N N . LYS A 1 206 ? -8.301 -17.451 3.794 1.00 97.94 206 LYS A N 1
ATOM 1554 C CA . LYS A 1 206 ? -7.991 -16.842 5.094 1.00 97.94 206 LYS A CA 1
ATOM 1555 C C . LYS A 1 206 ? -9.216 -16.256 5.787 1.00 97.94 206 LYS A C 1
ATOM 1557 O O . LYS A 1 206 ? -9.292 -16.288 7.015 1.00 97.94 206 LYS A O 1
ATOM 1562 N N . LEU A 1 207 ? -10.167 -15.746 5.010 1.00 97.75 207 LEU A N 1
ATOM 1563 C CA . LEU A 1 207 ? -11.430 -15.197 5.499 1.00 97.75 207 LEU A CA 1
ATOM 1564 C C . LEU A 1 207 ? -12.570 -16.224 5.502 1.00 97.75 207 LEU A C 1
ATOM 1566 O O . LEU A 1 207 ? -13.722 -15.834 5.695 1.00 97.75 207 LEU A O 1
ATOM 1570 N N . ALA A 1 208 ? -12.265 -17.508 5.272 1.00 97.50 208 ALA A N 1
ATOM 1571 C CA . ALA A 1 208 ? -13.244 -18.591 5.190 1.00 97.50 208 ALA A CA 1
ATOM 1572 C C . ALA A 1 208 ? -14.456 -18.212 4.318 1.00 97.50 208 ALA A C 1
ATOM 1574 O O . ALA A 1 208 ? -15.606 -18.379 4.723 1.00 97.50 208 ALA A O 1
ATOM 1575 N N . VAL A 1 209 ? -14.190 -17.619 3.151 1.00 97.69 209 VAL A N 1
ATOM 1576 C CA . VAL A 1 209 ? -15.212 -17.172 2.201 1.00 97.69 209 VAL A CA 1
ATOM 1577 C C . VAL A 1 209 ? -15.773 -18.398 1.477 1.00 97.69 209 VAL A C 1
ATOM 1579 O O . VAL A 1 209 ? -15.026 -19.060 0.753 1.00 97.69 209 VAL A O 1
ATOM 1582 N N . PRO A 1 210 ? -17.070 -18.718 1.624 1.00 97.00 210 PRO A N 1
ATOM 1583 C CA . PRO A 1 210 ? -17.694 -19.786 0.860 1.00 97.00 210 PRO A CA 1
ATOM 1584 C C . PRO A 1 210 ? -17.766 -19.403 -0.622 1.00 97.00 210 PRO A C 1
ATOM 1586 O O . PRO A 1 210 ? -18.123 -18.270 -0.962 1.00 97.00 210 PRO A O 1
ATOM 1589 N N . VAL A 1 211 ? -17.415 -20.340 -1.507 1.00 94.19 211 VAL A N 1
ATOM 1590 C CA . VAL A 1 211 ? -17.287 -20.083 -2.954 1.00 94.19 211 VAL A CA 1
ATOM 1591 C C . VAL A 1 211 ? -18.609 -19.618 -3.574 1.00 94.19 211 VAL A C 1
ATOM 1593 O O . VAL A 1 211 ? -18.613 -18.768 -4.459 1.00 94.19 211 VAL A O 1
ATOM 1596 N N . ASP A 1 212 ? -19.736 -20.108 -3.064 1.00 96.44 212 ASP A N 1
ATOM 1597 C CA . ASP A 1 212 ? -21.093 -19.740 -3.481 1.00 96.44 212 ASP A CA 1
ATOM 1598 C C . ASP A 1 212 ? -21.500 -18.303 -3.101 1.00 96.44 212 ASP A C 1
ATOM 1600 O O . ASP A 1 212 ? -22.470 -17.776 -3.643 1.00 96.44 212 ASP A O 1
ATOM 1604 N N . THR A 1 213 ? -20.752 -17.632 -2.219 1.00 96.25 213 THR A N 1
ATOM 1605 C CA . THR A 1 213 ? -20.985 -16.214 -1.879 1.00 96.25 213 THR A CA 1
ATOM 1606 C C . THR A 1 213 ? -20.248 -15.239 -2.796 1.00 96.25 213 THR A C 1
ATOM 1608 O O . THR A 1 213 ? -20.485 -14.028 -2.726 1.00 96.25 213 THR A O 1
ATOM 1611 N N . ILE A 1 214 ? -19.345 -15.735 -3.648 1.00 97.44 214 ILE A N 1
ATOM 1612 C CA . ILE A 1 214 ? -18.542 -14.905 -4.544 1.00 97.44 214 ILE A CA 1
ATOM 1613 C C . ILE A 1 214 ? -19.417 -14.469 -5.722 1.00 97.44 214 ILE A C 1
ATOM 1615 O O . ILE A 1 214 ? -19.869 -15.273 -6.530 1.00 97.44 214 ILE A O 1
ATOM 1619 N N . THR A 1 215 ? -19.649 -13.163 -5.833 1.00 97.25 215 THR A N 1
ATOM 1620 C CA . THR A 1 215 ? -20.412 -12.552 -6.926 1.00 97.25 215 THR A CA 1
ATOM 1621 C C . THR A 1 215 ? -19.496 -11.686 -7.782 1.00 97.25 215 THR A C 1
ATOM 1623 O O . THR A 1 215 ? -18.954 -10.688 -7.300 1.00 97.25 215 THR A O 1
ATOM 1626 N N . HIS A 1 216 ? -19.362 -12.023 -9.064 1.00 95.44 216 HIS A N 1
ATOM 1627 C CA . HIS A 1 216 ? -18.643 -11.206 -10.043 1.00 95.44 216 HIS A CA 1
ATOM 1628 C C . HIS A 1 216 ? -19.564 -10.125 -10.617 1.00 95.44 216 HIS A C 1
ATOM 1630 O O . HIS A 1 216 ? -20.670 -10.421 -11.064 1.00 95.44 216 HIS A O 1
ATOM 1636 N N . ARG A 1 217 ? -19.110 -8.866 -10.618 1.00 93.00 217 ARG A N 1
ATOM 1637 C CA . ARG A 1 217 ? -19.899 -7.704 -11.074 1.00 93.00 217 ARG A CA 1
ATOM 1638 C C . ARG A 1 217 ? -19.421 -7.112 -12.408 1.00 93.00 217 ARG A C 1
ATOM 1640 O O . ARG A 1 217 ? -19.884 -6.045 -12.797 1.00 93.00 217 ARG A O 1
ATOM 1647 N N . GLY A 1 218 ? -18.517 -7.798 -13.110 1.00 88.94 218 GLY A N 1
ATOM 1648 C CA . GLY A 1 218 ? -17.842 -7.269 -14.300 1.00 88.94 218 GLY A CA 1
ATOM 1649 C C . GLY A 1 218 ? -16.739 -6.263 -13.949 1.00 88.94 218 GLY A C 1
ATOM 1650 O O . GLY A 1 218 ? -16.546 -5.927 -12.782 1.00 88.94 218 GLY A O 1
ATOM 1651 N N . ASN A 1 219 ? -15.980 -5.812 -14.955 1.00 90.94 219 ASN A N 1
ATOM 1652 C CA . ASN A 1 219 ? -14.895 -4.823 -14.810 1.00 90.94 219 ASN A CA 1
ATOM 1653 C C . ASN A 1 219 ? -13.856 -5.167 -13.726 1.00 90.94 219 ASN A C 1
ATOM 1655 O O . ASN A 1 219 ? -13.385 -4.287 -13.012 1.00 90.94 219 ASN A O 1
ATOM 1659 N N . GLY A 1 220 ? -13.545 -6.454 -13.548 1.00 92.25 220 GLY A N 1
ATOM 1660 C CA . GLY A 1 220 ? -12.605 -6.893 -12.514 1.00 92.25 220 GLY A CA 1
ATOM 1661 C C . GLY A 1 220 ? -13.097 -6.669 -11.078 1.00 92.25 220 GLY A C 1
ATOM 1662 O O . GLY A 1 220 ? -12.292 -6.713 -10.158 1.00 92.25 220 GLY A O 1
ATOM 1663 N N . VAL A 1 221 ? -14.392 -6.432 -10.845 1.00 96.12 221 VAL A N 1
ATOM 1664 C CA . VAL A 1 221 ? -14.944 -6.293 -9.490 1.00 96.12 221 VAL A CA 1
ATOM 1665 C C . VAL A 1 221 ? -15.610 -7.592 -9.052 1.00 96.12 221 VAL A C 1
ATOM 1667 O O . VAL A 1 221 ? -16.455 -8.150 -9.759 1.00 96.12 221 VAL A O 1
ATOM 1670 N N . ALA A 1 222 ? -15.269 -8.050 -7.850 1.00 96.75 222 ALA A N 1
ATOM 1671 C CA . ALA A 1 222 ? -15.946 -9.158 -7.186 1.00 96.75 222 ALA A CA 1
ATOM 1672 C C . ALA A 1 222 ? -16.292 -8.784 -5.743 1.00 96.75 222 ALA A C 1
ATOM 1674 O O . ALA A 1 222 ? -15.586 -8.016 -5.094 1.00 96.75 222 ALA A O 1
ATOM 1675 N N . THR A 1 223 ? -17.396 -9.323 -5.240 1.00 97.69 223 THR A N 1
ATOM 1676 C CA . THR A 1 223 ? -17.785 -9.193 -3.833 1.00 97.69 223 THR A CA 1
ATOM 1677 C C . THR A 1 223 ? -17.976 -10.570 -3.235 1.00 97.69 223 THR A C 1
ATOM 1679 O O . THR A 1 223 ? -18.594 -11.413 -3.879 1.00 97.69 223 THR A O 1
ATOM 1682 N N . ALA A 1 224 ? -17.510 -10.785 -2.011 1.00 97.50 224 ALA A N 1
ATOM 1683 C CA . ALA A 1 224 ? -17.706 -12.039 -1.298 1.00 97.50 224 ALA A CA 1
ATOM 1684 C C . ALA A 1 224 ? -17.977 -11.803 0.192 1.00 97.50 224 ALA A C 1
ATOM 1686 O O . ALA A 1 224 ? -17.753 -10.704 0.713 1.00 97.50 224 ALA A O 1
ATOM 1687 N N . ARG A 1 225 ? -18.480 -12.826 0.887 1.00 98.31 225 ARG A N 1
ATOM 1688 C CA . ARG A 1 225 ? -18.764 -12.753 2.322 1.00 98.31 225 ARG A CA 1
ATOM 1689 C C . ARG A 1 225 ? -18.138 -13.943 3.029 1.00 98.31 225 ARG A C 1
ATOM 1691 O O . ARG A 1 225 ? -18.368 -15.076 2.644 1.00 98.31 225 ARG A O 1
ATOM 1698 N N . GLY A 1 226 ? -17.383 -13.676 4.083 1.00 97.88 226 GLY A N 1
ATOM 1699 C CA . GLY A 1 226 ? -16.729 -14.696 4.891 1.00 97.88 226 GLY A CA 1
ATOM 1700 C C . GLY A 1 226 ? -16.848 -14.406 6.380 1.00 97.88 226 GLY A C 1
ATOM 1701 O O . GLY A 1 226 ? -17.603 -13.529 6.818 1.00 97.88 226 GLY A O 1
ATOM 1702 N N . THR A 1 227 ? -16.075 -15.144 7.166 1.00 98.00 227 THR A N 1
ATOM 1703 C CA . THR A 1 227 ? -15.989 -14.963 8.613 1.00 98.00 227 THR A CA 1
ATOM 1704 C C . THR A 1 227 ? -14.557 -15.103 9.092 1.00 98.00 227 THR A C 1
ATOM 1706 O O . THR A 1 227 ? -13.838 -16.000 8.662 1.00 98.00 227 THR A O 1
ATOM 1709 N N . TRP A 1 228 ? -14.158 -14.266 10.044 1.00 97.94 228 TRP A N 1
ATOM 1710 C CA . TRP A 1 228 ? -12.853 -14.373 10.688 1.00 97.94 228 TRP A CA 1
ATOM 1711 C C . TRP A 1 228 ? -12.986 -14.094 12.183 1.00 97.94 228 TRP A C 1
ATOM 1713 O O . TRP A 1 228 ? -13.509 -13.055 12.574 1.00 97.94 228 TRP A O 1
ATOM 1723 N N . SER A 1 229 ? -12.549 -15.030 13.033 1.00 96.00 229 SER A N 1
ATOM 1724 C CA . SER A 1 229 ? -12.624 -14.908 14.503 1.00 96.00 229 SER A CA 1
ATOM 1725 C C . SER A 1 229 ? -14.013 -14.476 15.025 1.00 96.00 229 SER A C 1
ATOM 1727 O O . SER A 1 229 ? -14.147 -13.656 15.936 1.00 96.00 229 SER A O 1
ATOM 1729 N N . GLY A 1 230 ? -15.074 -14.990 14.390 1.00 95.75 230 GLY A N 1
ATOM 1730 C CA . GLY A 1 230 ? -16.467 -14.669 14.716 1.00 95.75 230 GLY A CA 1
ATOM 1731 C C . GLY A 1 230 ? -16.976 -13.308 14.221 1.00 95.75 230 GLY A C 1
ATOM 1732 O O . GLY A 1 230 ? -18.137 -12.996 14.475 1.00 95.75 230 GLY A O 1
ATOM 1733 N N . ALA A 1 231 ? -16.160 -12.505 13.529 1.00 97.00 231 ALA A N 1
ATOM 1734 C CA . ALA A 1 231 ? -16.613 -11.318 12.806 1.00 97.00 231 ALA A CA 1
ATOM 1735 C C . ALA A 1 231 ? -17.107 -11.699 11.403 1.00 97.00 231 ALA A C 1
ATOM 1737 O O . ALA A 1 231 ? -16.499 -12.528 10.721 1.00 97.00 231 ALA A O 1
ATOM 1738 N N . THR A 1 232 ? -18.184 -11.061 10.951 1.00 98.12 232 THR A N 1
ATOM 1739 C CA . THR A 1 232 ? -18.616 -11.084 9.552 1.00 98.12 232 THR A CA 1
ATOM 1740 C C . THR A 1 232 ? -17.690 -10.200 8.728 1.00 98.12 232 THR A C 1
ATOM 1742 O O . THR A 1 232 ? -17.548 -9.009 9.011 1.00 98.12 232 THR A O 1
ATOM 1745 N N . VAL A 1 233 ? -17.118 -10.763 7.668 1.00 98.19 233 VAL A N 1
ATOM 1746 C CA . VAL A 1 233 ? -16.225 -10.039 6.765 1.00 98.19 233 VAL A CA 1
ATOM 1747 C C . VAL A 1 233 ? -16.878 -9.913 5.397 1.00 98.19 233 VAL A C 1
ATOM 1749 O O . VAL A 1 233 ? -17.294 -10.906 4.800 1.00 98.19 233 VAL A O 1
ATOM 1752 N N . HIS A 1 234 ? -16.970 -8.688 4.896 1.00 98.31 234 HIS A N 1
ATOM 1753 C CA . HIS A 1 234 ? -17.300 -8.407 3.506 1.00 98.31 234 HIS A CA 1
ATOM 1754 C C . HIS A 1 234 ? -16.009 -8.129 2.748 1.00 98.31 234 HIS A C 1
ATOM 1756 O O . HIS A 1 234 ? -15.205 -7.306 3.171 1.00 98.31 234 HIS A O 1
ATOM 1762 N N . LEU A 1 235 ? -15.806 -8.818 1.634 1.00 98.19 235 LEU A N 1
ATOM 1763 C CA . LEU A 1 235 ? -14.626 -8.656 0.801 1.00 98.19 235 LEU A CA 1
ATOM 1764 C C . LEU A 1 235 ? -15.040 -8.004 -0.515 1.00 98.19 235 LEU A C 1
ATOM 1766 O O . LEU A 1 235 ? -15.881 -8.546 -1.234 1.00 98.19 235 LEU A O 1
ATOM 1770 N N . LEU A 1 236 ? -14.471 -6.842 -0.812 1.00 98.12 236 LEU A N 1
ATOM 1771 C CA . LEU A 1 236 ? -14.600 -6.145 -2.083 1.00 98.12 236 LEU A CA 1
ATOM 1772 C C . LEU A 1 236 ? -13.264 -6.238 -2.816 1.00 98.12 236 LEU A C 1
ATOM 1774 O O . LEU A 1 236 ? -12.248 -5.754 -2.332 1.00 98.12 236 LEU A O 1
ATOM 1778 N N . VAL A 1 237 ? -13.273 -6.838 -3.996 1.00 97.31 237 VAL A N 1
ATOM 1779 C CA . VAL A 1 237 ? -12.092 -6.980 -4.847 1.00 97.31 237 VAL A CA 1
ATOM 1780 C C . VAL A 1 237 ? -12.184 -5.985 -5.987 1.00 97.31 237 VAL A C 1
ATOM 1782 O O . VAL A 1 237 ? -13.228 -5.893 -6.638 1.00 97.31 237 VAL A O 1
ATOM 1785 N N . ARG A 1 238 ? -11.090 -5.271 -6.246 1.00 96.38 238 ARG A N 1
ATOM 1786 C CA . ARG A 1 238 ? -10.897 -4.445 -7.442 1.00 96.38 238 ARG A CA 1
ATOM 1787 C C . ARG A 1 238 ? -9.804 -5.046 -8.312 1.00 96.38 238 ARG A C 1
ATOM 1789 O O . ARG A 1 238 ? -8.874 -5.651 -7.791 1.00 96.38 238 ARG A O 1
ATOM 1796 N N . ASP A 1 239 ? -9.928 -4.849 -9.622 1.00 94.25 239 ASP A N 1
ATOM 1797 C CA . ASP A 1 239 ? -8.959 -5.304 -10.625 1.00 94.25 239 ASP A CA 1
ATOM 1798 C C . ASP A 1 239 ? -8.622 -6.800 -10.502 1.00 94.25 239 ASP A C 1
ATOM 1800 O O . ASP A 1 239 ? -7.464 -7.201 -10.561 1.00 94.25 239 ASP A O 1
ATOM 1804 N N . MET A 1 240 ? -9.659 -7.621 -10.299 1.00 90.06 240 MET A N 1
ATOM 1805 C CA . MET A 1 240 ? -9.546 -9.062 -10.090 1.00 90.06 240 MET A CA 1
ATOM 1806 C C . MET A 1 240 ? -8.672 -9.674 -11.191 1.00 90.06 240 MET A C 1
ATOM 1808 O O . MET A 1 240 ? -8.964 -9.460 -12.375 1.00 90.06 240 MET A O 1
ATOM 1812 N N . PRO A 1 241 ? -7.610 -10.412 -10.823 1.00 88.38 241 PRO A N 1
ATOM 1813 C CA . PRO A 1 241 ? -6.675 -10.950 -11.787 1.00 88.38 241 PRO A CA 1
ATOM 1814 C C . PRO A 1 241 ? -7.440 -11.896 -12.699 1.00 88.38 241 PRO A C 1
ATOM 1816 O O . PRO A 1 241 ? -7.921 -12.949 -12.280 1.00 88.38 241 PRO A O 1
ATOM 1819 N N . THR A 1 242 ? -7.576 -11.510 -13.966 1.00 83.06 242 THR A N 1
ATOM 1820 C CA . THR A 1 242 ? -8.113 -12.392 -14.992 1.00 83.06 242 THR A CA 1
ATOM 1821 C C . THR A 1 242 ? -7.058 -13.458 -15.226 1.00 83.06 242 THR A C 1
ATOM 1823 O O . THR A 1 242 ? -6.184 -13.300 -16.079 1.00 83.06 242 THR A O 1
ATOM 1826 N N . GLY A 1 243 ? -7.089 -14.519 -14.419 1.00 64.69 243 GLY A N 1
ATOM 1827 C CA . GLY A 1 243 ? -6.392 -15.749 -14.745 1.00 64.69 243 GLY A CA 1
ATOM 1828 C C . GLY A 1 243 ? -6.825 -16.093 -16.158 1.00 64.69 243 GLY A C 1
ATOM 1829 O O . GLY A 1 243 ? -8.018 -16.273 -16.398 1.00 64.69 243 GLY A O 1
ATOM 1830 N N . GLY A 1 244 ? -5.894 -16.032 -17.110 1.00 45.62 244 GLY A N 1
ATOM 1831 C CA . GLY A 1 244 ? -6.182 -16.382 -18.487 1.00 45.62 244 GLY A CA 1
ATOM 1832 C C . GLY A 1 244 ? -6.710 -17.804 -18.481 1.00 45.62 244 GLY A C 1
ATOM 1833 O O . GLY A 1 244 ? -5.925 -18.740 -18.367 1.00 45.62 244 GLY A O 1
ATOM 1834 N N . ALA A 1 245 ? -8.030 -17.956 -18.561 1.00 40.72 245 ALA A N 1
ATOM 1835 C CA . ALA A 1 245 ? -8.654 -19.196 -18.962 1.00 40.72 245 ALA A CA 1
ATOM 1836 C C . ALA A 1 245 ? -8.234 -19.398 -20.423 1.00 40.72 245 ALA A C 1
ATOM 1838 O O . ALA A 1 245 ? -8.885 -18.911 -21.345 1.00 40.72 245 ALA A O 1
ATOM 1839 N N . ARG A 1 246 ? -7.041 -19.967 -20.601 1.00 34.69 246 ARG A N 1
ATOM 1840 C CA . ARG A 1 246 ? -6.634 -20.641 -21.825 1.00 34.69 246 ARG A CA 1
ATOM 1841 C C . ARG A 1 246 ? -7.151 -22.065 -21.764 1.00 34.69 246 ARG A C 1
ATOM 1843 O O . ARG A 1 246 ? -7.046 -22.664 -20.671 1.00 34.69 246 ARG A O 1
#

Sequence (246 aa):
MRTKALNQLAGVVCAAQAKDRTPMGIAMAIESAGMMQTPETAAEQRSKVIGEIAELLAARIPDGSRTDDWETVTGFVEELRGMAARGLGLFIGCRTALCARGEWTSKASERGWEKQGDVWLCPQCAANAADRADFLAKLALEQAPAVGEVGQGLRVVAVEESRASRAIAHFSGQPDLESTETHGPDKVTFTIRPRTVEEWNWWVAKLAVPVDTITHRGNGVATARGTWSGATVHLLVRDMPTGGAR

pLDDT: mean 83.68, std 14.89, range [34.69, 98.56]